Protein AF-A0A2E3JE08-F1 (afdb_monomer_lite)

Sequence (215 aa):
GRQERWRWIDFVVGQISLLGLKQSHEQLRATHMKHHAHTNDPDLDVDYQSRADHWWEPALAVHRRDTHTLQNHMERDPKFAEAIVRGTPIAKLLSLTQLVMVILFPLETLLVWWLPSKIGLSYIYVYFAWEPHRPGTQTGRYADTRFWTIPAPRFLCHSMQTHVIHHMYPSIPHWDEPKAMEALRPFMVERGVPGATEIPDRVRFNPLISRTKSV

Secondary structure (DSSP, 8-state):
---GGGHHHHHHHHHHHTGGGT--HHHHHHHHHHHHHHTT-TTT-TTGGG--SSTHHHHHHTTS---HHHHHHHHH-HHHHHHHHHHHHHHHHHHHHHHHHHHH-HHHIIIIIIHHHHHHHHHHIIIIIIGGGTT----STTTS------SS-GGGGTTGGGHHHHHH-TTS-TTTHHHHHHHHHHHHHHTT-TTGGG--SS--SS-SS-S----

Structure (mmCIF, N/CA/C/O backbone):
data_AF-A0A2E3JE08-F1
#
_entry.id   AF-A0A2E3JE08-F1
#
loop_
_atom_site.group_PDB
_atom_site.id
_atom_site.type_symbol
_atom_site.label_atom_id
_atom_site.label_alt_id
_atom_site.label_comp_id
_atom_site.label_asym_id
_atom_site.label_entity_id
_atom_site.label_seq_id
_atom_site.pdbx_PDB_ins_code
_atom_site.Cartn_x
_atom_site.Cartn_y
_atom_site.Cartn_z
_atom_site.occupancy
_atom_site.B_iso_or_equiv
_atom_site.auth_seq_id
_atom_site.auth_comp_id
_atom_site.auth_asym_id
_atom_site.auth_atom_id
_atom_site.pdbx_PDB_model_num
ATOM 1 N N . GLY A 1 1 ? 13.757 -3.005 11.746 1.00 60.09 1 GLY A N 1
ATOM 2 C CA . GLY A 1 1 ? 13.791 -3.282 13.220 1.00 60.09 1 GLY A CA 1
ATOM 3 C C . GLY A 1 1 ? 14.293 -2.071 14.015 1.00 60.09 1 GLY A C 1
ATOM 4 O O . GLY A 1 1 ? 14.718 -1.114 13.392 1.00 60.09 1 GLY A O 1
ATOM 5 N N . ARG A 1 2 ? 14.280 -2.054 15.366 1.00 73.62 2 ARG A N 1
ATOM 6 C CA . ARG A 1 2 ? 14.723 -0.864 16.158 1.00 73.62 2 ARG A CA 1
ATOM 7 C C . ARG A 1 2 ? 16.246 -0.623 16.180 1.00 73.62 2 ARG A C 1
ATOM 9 O O . ARG A 1 2 ? 16.696 0.365 16.743 1.00 73.62 2 ARG A O 1
ATOM 16 N N . GLN A 1 3 ? 17.045 -1.528 15.612 1.00 86.94 3 GLN A N 1
ATOM 17 C CA . GLN A 1 3 ? 18.505 -1.410 15.589 1.00 86.94 3 GLN A CA 1
ATOM 18 C C . GLN A 1 3 ? 18.963 -0.561 14.398 1.00 86.94 3 GLN A C 1
ATOM 20 O O . GLN A 1 3 ? 18.863 -1.004 13.254 1.00 86.94 3 GLN A O 1
ATOM 25 N N . GLU A 1 4 ? 19.515 0.624 14.667 1.00 84.94 4 GLU A N 1
ATOM 26 C CA . GLU A 1 4 ? 19.893 1.578 13.615 1.00 84.94 4 GLU A CA 1
ATOM 27 C C . GLU A 1 4 ? 20.924 1.030 12.625 1.00 84.94 4 GLU A C 1
ATOM 29 O O . GLU A 1 4 ? 20.764 1.201 11.418 1.00 84.94 4 GLU A O 1
ATOM 34 N N . ARG A 1 5 ? 21.909 0.268 13.119 1.00 92.44 5 ARG A N 1
ATOM 35 C CA . ARG A 1 5 ? 22.958 -0.362 12.296 1.00 92.44 5 ARG A CA 1
ATOM 36 C C . ARG A 1 5 ? 22.429 -1.276 11.183 1.00 92.44 5 ARG A C 1
ATOM 38 O O . ARG A 1 5 ? 23.129 -1.508 10.205 1.00 92.44 5 ARG A O 1
ATOM 45 N N . TRP A 1 6 ? 21.210 -1.799 11.327 1.00 91.12 6 TRP A N 1
ATOM 46 C CA . TRP A 1 6 ? 20.595 -2.733 10.379 1.00 91.12 6 TRP A CA 1
ATOM 47 C C . TRP A 1 6 ? 19.477 -2.097 9.544 1.00 91.12 6 TRP A C 1
ATOM 49 O O . TRP A 1 6 ? 18.818 -2.804 8.789 1.00 91.12 6 TRP A O 1
ATOM 59 N N . ARG A 1 7 ? 19.248 -0.777 9.635 1.00 86.25 7 ARG A N 1
ATOM 60 C CA . ARG A 1 7 ? 18.164 -0.104 8.885 1.00 86.25 7 ARG A CA 1
ATOM 61 C C . ARG A 1 7 ? 18.301 -0.236 7.369 1.00 86.25 7 ARG A C 1
ATOM 63 O O . ARG A 1 7 ? 17.294 -0.217 6.672 1.00 86.25 7 ARG A O 1
ATOM 70 N N . TRP A 1 8 ? 19.519 -0.412 6.859 1.00 90.38 8 TRP A N 1
ATOM 71 C CA . TRP A 1 8 ? 19.748 -0.648 5.433 1.00 90.38 8 TRP A CA 1
ATOM 72 C C . TRP A 1 8 ? 19.106 -1.958 4.942 1.00 90.38 8 TRP A C 1
ATOM 74 O O . TRP A 1 8 ? 18.694 -2.028 3.786 1.00 90.38 8 TRP A O 1
ATOM 84 N N . ILE A 1 9 ? 18.963 -2.969 5.814 1.00 92.50 9 ILE A N 1
ATOM 85 C CA . ILE A 1 9 ? 18.302 -4.239 5.480 1.00 92.50 9 ILE A CA 1
ATOM 86 C C . ILE A 1 9 ? 16.827 -3.990 5.170 1.00 92.50 9 ILE A C 1
ATOM 88 O O . ILE A 1 9 ? 16.327 -4.524 4.185 1.00 92.50 9 ILE A O 1
ATOM 92 N N . ASP A 1 10 ? 16.153 -3.146 5.961 1.00 88.44 10 ASP A N 1
ATOM 93 C CA . ASP A 1 10 ? 14.741 -2.808 5.746 1.00 88.44 10 ASP A CA 1
ATOM 94 C C . ASP A 1 10 ? 14.545 -2.224 4.330 1.00 88.44 10 ASP A C 1
ATOM 96 O O . ASP A 1 10 ? 13.633 -2.630 3.611 1.00 88.44 10 ASP A O 1
ATOM 100 N N . PHE A 1 11 ? 15.449 -1.340 3.887 1.00 89.31 11 PHE A N 1
ATOM 101 C CA . PHE A 1 11 ? 15.422 -0.784 2.531 1.00 89.31 11 PHE A CA 1
ATOM 102 C C . PHE A 1 11 ? 15.691 -1.841 1.449 1.00 89.31 11 PHE A C 1
ATOM 104 O O . PHE A 1 11 ? 14.934 -1.926 0.484 1.00 89.31 11 PHE A O 1
ATOM 111 N N . VAL A 1 12 ? 16.740 -2.660 1.592 1.00 94.06 12 VAL A N 1
ATOM 112 C CA . VAL A 1 12 ? 17.106 -3.669 0.579 1.00 94.06 12 VAL A CA 1
ATOM 113 C C . VAL A 1 12 ? 16.009 -4.722 0.429 1.00 94.06 12 VAL A C 1
ATOM 115 O O . VAL A 1 12 ? 15.562 -4.992 -0.686 1.00 94.06 12 VAL A O 1
ATOM 118 N N . VAL A 1 13 ? 15.536 -5.282 1.543 1.00 94.81 13 VAL A N 1
ATOM 119 C CA . VAL A 1 13 ? 14.455 -6.277 1.547 1.00 94.81 13 VAL A CA 1
ATOM 120 C C . VAL A 1 13 ? 13.170 -5.659 1.002 1.00 94.81 13 VAL A C 1
ATOM 122 O O . VAL A 1 13 ? 12.511 -6.268 0.157 1.00 94.81 13 VAL A O 1
ATOM 125 N N . GLY A 1 14 ? 12.839 -4.436 1.422 1.00 93.25 14 GLY A N 1
ATOM 126 C CA . GLY A 1 14 ? 11.676 -3.708 0.925 1.00 93.25 14 GLY A CA 1
ATOM 127 C C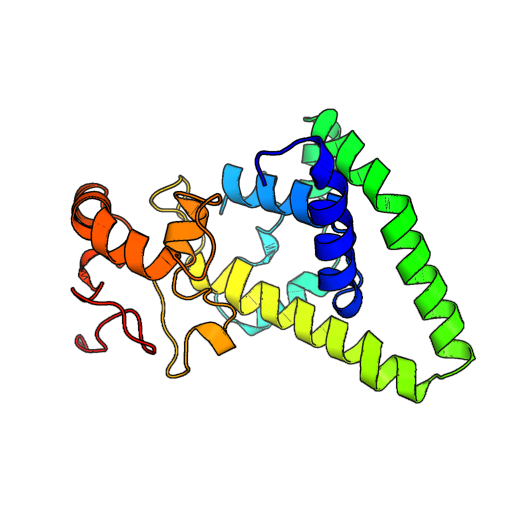 . GLY A 1 14 ? 11.726 -3.481 -0.586 1.00 93.25 14 GLY A C 1
ATOM 128 O O . GLY A 1 14 ? 10.751 -3.750 -1.286 1.00 93.25 14 GLY A O 1
ATOM 129 N N . GLN A 1 15 ? 12.873 -3.058 -1.122 1.00 95.25 15 GLN A N 1
ATOM 130 C CA . GLN A 1 15 ? 13.012 -2.787 -2.552 1.00 95.25 15 GLN A CA 1
ATOM 131 C C . GLN A 1 15 ? 12.996 -4.060 -3.405 1.00 95.25 15 GLN A C 1
ATOM 133 O O . GLN A 1 15 ? 12.371 -4.063 -4.468 1.00 95.25 15 GLN A O 1
ATOM 138 N N . ILE A 1 16 ? 13.629 -5.145 -2.947 1.00 95.75 16 ILE A N 1
ATOM 139 C CA . ILE A 1 16 ? 13.570 -6.450 -3.628 1.00 95.75 16 ILE A CA 1
ATOM 140 C C . ILE A 1 16 ? 12.124 -6.955 -3.668 1.00 95.75 16 ILE A C 1
ATOM 142 O O . ILE A 1 16 ? 11.655 -7.386 -4.721 1.00 95.75 16 ILE A O 1
ATOM 146 N N . SER A 1 17 ? 11.390 -6.822 -2.559 1.00 93.62 17 SER A N 1
ATOM 147 C CA . SER A 1 17 ? 9.990 -7.259 -2.458 1.00 93.62 17 SER A CA 1
ATOM 148 C C . SER A 1 17 ? 9.059 -6.530 -3.436 1.00 93.62 17 SER A C 1
ATOM 150 O O . SER A 1 17 ? 8.026 -7.068 -3.826 1.00 93.62 17 SER A O 1
ATOM 152 N N . LEU A 1 18 ? 9.429 -5.322 -3.875 1.00 95.12 18 LEU A N 1
ATOM 153 C CA . LEU A 1 18 ? 8.634 -4.493 -4.786 1.00 95.12 18 LEU A CA 1
ATOM 154 C C . LEU A 1 18 ? 9.097 -4.533 -6.245 1.00 95.12 18 LEU A C 1
ATOM 156 O O . LEU A 1 18 ? 8.457 -3.921 -7.106 1.00 95.12 18 LEU A O 1
ATOM 160 N N . LEU A 1 19 ? 10.158 -5.283 -6.554 1.00 94.44 19 LEU A N 1
ATOM 161 C CA . LEU A 1 19 ? 10.687 -5.411 -7.913 1.00 94.44 19 LEU A CA 1
ATOM 162 C C . LEU A 1 19 ? 9.628 -5.945 -8.892 1.00 94.44 19 LEU A C 1
ATOM 164 O O . LEU A 1 19 ? 9.477 -5.421 -9.998 1.00 94.44 19 LEU A O 1
ATOM 168 N N . GLY A 1 20 ? 8.844 -6.938 -8.457 1.00 93.06 20 GLY A N 1
ATOM 169 C CA . GLY A 1 20 ? 7.756 -7.518 -9.251 1.00 93.06 20 GLY A CA 1
ATOM 170 C C . GLY A 1 20 ? 6.618 -6.535 -9.544 1.00 93.06 20 GLY A C 1
ATOM 171 O O . GLY A 1 20 ? 5.999 -6.613 -10.599 1.00 93.06 20 GLY A O 1
ATOM 172 N N . LEU A 1 21 ? 6.380 -5.562 -8.660 1.00 93.88 21 LEU A N 1
ATOM 173 C CA . LEU A 1 21 ? 5.368 -4.509 -8.840 1.00 93.88 21 LEU A CA 1
ATOM 174 C C . LEU A 1 21 ? 5.923 -3.259 -9.533 1.00 93.88 21 LEU A C 1
ATOM 176 O O . LEU A 1 21 ? 5.164 -2.347 -9.876 1.00 93.88 21 LEU A O 1
ATOM 180 N N . LYS A 1 22 ? 7.242 -3.217 -9.755 1.00 93.00 22 LYS A N 1
ATOM 181 C CA . LYS A 1 22 ? 7.971 -2.083 -10.337 1.00 93.00 22 LYS A CA 1
ATOM 182 C C . LYS A 1 22 ? 7.776 -0.796 -9.531 1.00 93.00 22 LYS A C 1
ATOM 184 O O . LYS A 1 22 ? 7.665 0.286 -10.103 1.00 93.00 22 LYS A O 1
ATOM 189 N N . GLN A 1 23 ? 7.701 -0.930 -8.209 1.00 94.69 23 GLN A N 1
ATOM 190 C CA . GLN A 1 23 ? 7.510 0.189 -7.292 1.00 94.69 23 GLN A CA 1
ATOM 191 C C . GLN A 1 23 ? 8.804 0.505 -6.543 1.00 94.69 23 GLN A C 1
ATOM 193 O O . GLN A 1 23 ? 9.629 -0.371 -6.270 1.00 94.69 23 GLN A O 1
ATOM 198 N N . SER A 1 24 ? 8.972 1.778 -6.197 1.00 96.19 24 SER A N 1
ATOM 199 C CA . SER A 1 24 ? 10.024 2.221 -5.286 1.00 96.19 24 SER A CA 1
ATOM 200 C C . SER A 1 24 ? 9.561 2.021 -3.844 1.00 96.19 24 SER A C 1
ATOM 202 O O . SER A 1 24 ? 8.486 2.491 -3.473 1.00 96.19 24 SER A O 1
ATOM 204 N N . HIS A 1 25 ? 10.370 1.348 -3.025 1.00 95.38 25 HIS A N 1
ATOM 205 C CA . HIS A 1 25 ? 10.061 1.108 -1.613 1.00 95.38 25 HIS A CA 1
ATOM 206 C C . HIS A 1 25 ? 9.860 2.400 -0.832 1.00 95.38 25 HIS A C 1
ATOM 208 O O . HIS A 1 25 ? 8.923 2.504 -0.048 1.00 95.38 25 HIS A O 1
ATOM 214 N N . GLU A 1 26 ? 10.690 3.407 -1.087 1.00 94.44 26 GLU A N 1
ATOM 215 C CA . GLU A 1 26 ? 10.578 4.700 -0.414 1.00 94.44 26 GLU A CA 1
ATOM 216 C C . GLU A 1 26 ? 9.262 5.408 -0.749 1.00 94.44 26 GLU A C 1
ATOM 218 O O . GLU A 1 26 ? 8.577 5.892 0.153 1.00 94.44 26 GLU A O 1
ATOM 223 N N . GLN A 1 27 ? 8.873 5.411 -2.029 1.00 95.75 27 GLN A N 1
ATOM 224 C CA . GLN A 1 27 ? 7.610 6.011 -2.467 1.00 95.75 27 GLN A CA 1
ATOM 225 C C . GLN A 1 27 ? 6.411 5.255 -1.910 1.00 95.75 27 GLN A C 1
ATOM 227 O O . GLN A 1 27 ? 5.501 5.879 -1.364 1.00 95.75 27 GLN A O 1
ATOM 232 N N . LEU A 1 28 ? 6.419 3.923 -2.012 1.00 94.81 28 LEU A N 1
ATOM 233 C CA . LEU A 1 28 ? 5.310 3.108 -1.534 1.00 94.81 28 LEU A CA 1
ATOM 234 C C . LEU A 1 28 ? 5.168 3.215 -0.016 1.00 94.81 28 LEU A C 1
ATOM 236 O O . LEU A 1 28 ? 4.068 3.381 0.484 1.00 94.81 28 LEU A O 1
ATOM 240 N N . ARG A 1 29 ? 6.276 3.222 0.731 1.00 94.75 29 ARG A N 1
ATOM 241 C CA . ARG A 1 29 ? 6.249 3.453 2.179 1.00 94.75 29 ARG A CA 1
ATOM 242 C C . ARG A 1 29 ? 5.672 4.827 2.515 1.00 94.75 29 ARG A C 1
ATOM 244 O O . ARG A 1 29 ? 4.857 4.927 3.425 1.00 94.75 29 ARG A O 1
ATOM 251 N N . ALA A 1 30 ? 6.104 5.885 1.830 1.00 96.25 30 ALA A N 1
ATOM 252 C CA . ALA A 1 30 ? 5.631 7.240 2.104 1.00 96.25 30 ALA A CA 1
ATOM 253 C C . ALA A 1 30 ? 4.131 7.395 1.813 1.00 96.25 30 ALA A C 1
ATOM 255 O O . ALA A 1 30 ? 3.397 7.904 2.657 1.00 96.25 30 ALA A O 1
ATOM 256 N N . THR A 1 31 ? 3.680 6.929 0.647 1.00 96.19 31 THR A N 1
ATOM 257 C CA . THR A 1 31 ? 2.263 6.947 0.239 1.00 96.19 31 THR A CA 1
ATOM 258 C C . THR A 1 31 ? 1.410 6.081 1.160 1.00 96.19 31 THR A C 1
ATOM 260 O O . THR A 1 31 ? 0.435 6.573 1.714 1.00 96.19 31 THR A O 1
ATOM 263 N N . HIS A 1 32 ? 1.846 4.860 1.466 1.00 95.75 32 HIS A N 1
ATOM 264 C CA . HIS A 1 32 ? 1.163 3.972 2.409 1.00 95.75 32 HIS A CA 1
ATOM 265 C C . HIS A 1 32 ? 0.982 4.601 3.801 1.00 95.75 32 HIS A C 1
ATOM 267 O O . HIS A 1 32 ? -0.067 4.465 4.425 1.00 95.75 32 HIS A O 1
ATOM 273 N N . MET A 1 33 ? 1.969 5.363 4.290 1.00 96.06 33 MET A N 1
ATOM 274 C CA . MET A 1 33 ? 1.818 6.108 5.547 1.00 96.06 33 MET A CA 1
ATOM 275 C C . MET A 1 33 ? 0.792 7.247 5.456 1.00 96.06 33 MET A C 1
ATOM 277 O O . MET A 1 33 ? 0.158 7.556 6.464 1.00 96.06 33 MET A O 1
ATOM 281 N N . LYS A 1 34 ? 0.627 7.881 4.286 1.00 96.69 34 LYS A N 1
ATOM 282 C CA . LYS A 1 34 ? -0.433 8.878 4.064 1.00 96.69 34 LYS A CA 1
ATOM 283 C C . LYS A 1 34 ? -1.806 8.227 4.018 1.00 96.69 34 LYS A C 1
ATOM 285 O O . LYS A 1 34 ? -2.708 8.760 4.652 1.00 96.69 34 LYS A O 1
ATOM 290 N N . HIS A 1 35 ? -1.926 7.070 3.371 1.00 96.56 35 HIS A N 1
ATOM 291 C CA . HIS A 1 35 ? -3.142 6.264 3.401 1.00 96.56 35 HIS A CA 1
ATOM 292 C C . HIS A 1 35 ? -3.545 5.947 4.849 1.00 96.56 35 HIS A C 1
ATOM 294 O O . HIS A 1 35 ? -4.601 6.373 5.281 1.00 96.56 35 HIS A O 1
ATOM 300 N N . HIS A 1 36 ? -2.651 5.383 5.672 1.00 96.50 36 HIS A N 1
ATOM 301 C CA . HIS A 1 36 ? -2.926 5.113 7.101 1.00 96.50 36 HIS A CA 1
ATOM 302 C C . HIS A 1 36 ? -3.369 6.341 7.910 1.00 96.50 36 HIS A C 1
ATOM 304 O O . HIS A 1 36 ? -4.103 6.215 8.889 1.00 96.50 36 HIS A O 1
ATOM 310 N N . ALA A 1 37 ? -2.878 7.530 7.556 1.00 95.75 37 ALA A N 1
ATOM 311 C CA . ALA A 1 37 ? -3.218 8.767 8.251 1.00 95.75 37 ALA A CA 1
ATOM 312 C C . ALA A 1 37 ? -4.561 9.366 7.803 1.00 95.75 37 ALA A C 1
ATOM 314 O O . ALA A 1 37 ? -5.175 10.107 8.573 1.00 95.75 37 ALA A O 1
ATOM 315 N N . HIS A 1 38 ? -4.990 9.072 6.575 1.00 96.31 38 HIS A N 1
ATOM 316 C CA . HIS A 1 38 ? -6.085 9.760 5.892 1.00 96.31 38 HIS A CA 1
ATOM 317 C C . HIS A 1 38 ? -7.048 8.807 5.181 1.00 96.31 38 HIS A C 1
ATOM 319 O O . HIS A 1 38 ? -7.752 9.239 4.280 1.00 96.31 38 HIS A O 1
ATOM 325 N N . THR A 1 39 ? -7.085 7.532 5.566 1.00 96.62 39 THR A N 1
ATOM 326 C CA . THR A 1 39 ? -7.915 6.493 4.951 1.00 96.62 39 THR A CA 1
ATOM 327 C C . THR A 1 39 ? -9.341 6.994 4.700 1.00 96.62 39 THR A C 1
ATOM 329 O O . THR A 1 39 ? -9.984 7.512 5.620 1.00 96.62 39 THR A O 1
ATOM 332 N N . AS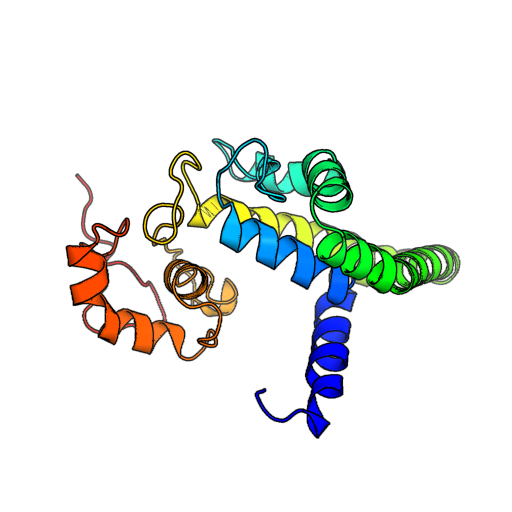N A 1 40 ? -9.845 6.800 3.479 1.00 96.12 40 ASN A N 1
ATOM 333 C CA . ASN A 1 40 ? -11.180 7.204 3.013 1.00 96.12 40 ASN A CA 1
ATOM 334 C C . ASN A 1 40 ? -11.449 8.722 2.955 1.00 96.12 40 ASN A C 1
ATOM 336 O O . ASN A 1 40 ? -12.592 9.124 2.723 1.00 96.12 40 ASN A O 1
ATOM 340 N N . ASP A 1 41 ? -10.441 9.575 3.140 1.00 96.00 41 ASP A N 1
ATOM 341 C CA . ASP A 1 41 ? -10.566 11.017 2.921 1.00 96.00 41 ASP A CA 1
ATOM 342 C C . ASP A 1 41 ? -10.460 11.343 1.414 1.00 96.00 41 ASP A C 1
ATOM 344 O O . ASP A 1 41 ? -9.455 10.989 0.793 1.00 96.00 41 ASP A O 1
ATOM 348 N N . PRO A 1 42 ? -11.458 12.015 0.806 1.00 93.31 42 PRO A N 1
ATOM 349 C CA . PRO A 1 42 ? -11.471 12.294 -0.633 1.00 93.31 42 PRO A CA 1
ATOM 350 C C . PRO A 1 42 ? -10.317 13.174 -1.118 1.00 93.31 42 PRO A C 1
ATOM 352 O O . PRO A 1 42 ? -9.907 13.057 -2.274 1.00 93.31 42 PRO A O 1
ATOM 355 N N . ASP A 1 43 ? -9.786 14.038 -0.254 1.00 93.25 43 ASP A N 1
ATOM 356 C CA . ASP A 1 43 ? -8.777 15.032 -0.620 1.00 93.25 43 ASP A CA 1
ATOM 357 C C . ASP A 1 43 ? -7.366 14.622 -0.174 1.00 93.25 43 ASP A C 1
ATOM 359 O O . ASP A 1 43 ? -6.366 15.158 -0.674 1.00 93.25 43 ASP A O 1
ATOM 363 N N . LEU A 1 44 ? -7.272 13.703 0.793 1.00 95.25 44 LEU A N 1
ATOM 364 C CA . LEU A 1 44 ? -6.024 13.346 1.466 1.00 95.25 44 LEU A CA 1
ATOM 365 C C . LEU A 1 44 ? -5.650 11.863 1.365 1.00 95.25 44 LEU A C 1
ATOM 367 O O . LEU A 1 44 ? -4.467 11.556 1.539 1.00 95.25 44 LEU A O 1
ATOM 371 N N . ASP A 1 45 ? -6.571 10.943 1.082 1.00 95.81 45 ASP A N 1
ATOM 372 C CA . ASP A 1 45 ? -6.202 9.542 0.869 1.00 95.81 45 ASP A CA 1
ATOM 373 C C . ASP A 1 45 ? -5.536 9.373 -0.503 1.00 95.81 45 ASP A C 1
ATOM 375 O O . ASP A 1 45 ? -6.128 9.609 -1.559 1.00 95.81 45 ASP A O 1
ATOM 379 N N . VAL A 1 46 ? -4.280 8.932 -0.503 1.00 94.88 46 VAL A N 1
ATOM 380 C CA . VAL A 1 46 ? -3.535 8.669 -1.743 1.00 94.88 46 VAL A CA 1
ATOM 381 C C . VAL A 1 46 ? -4.099 7.485 -2.531 1.00 94.88 46 VAL A C 1
ATOM 383 O O . VAL A 1 46 ? -3.838 7.380 -3.727 1.00 94.88 46 VAL A O 1
ATOM 386 N N . ASP A 1 47 ? -4.910 6.644 -1.887 1.00 94.69 47 ASP A N 1
ATOM 387 C CA . ASP A 1 47 ? -5.590 5.504 -2.491 1.00 94.69 47 ASP A CA 1
ATOM 388 C C . ASP A 1 47 ? -7.113 5.717 -2.615 1.00 94.69 47 ASP A C 1
ATOM 390 O O . ASP A 1 47 ? -7.837 4.762 -2.905 1.00 94.69 47 ASP A O 1
ATOM 394 N N . TYR A 1 48 ? -7.622 6.956 -2.488 1.00 94.31 48 TYR A N 1
ATOM 395 C CA . TYR A 1 48 ? -9.069 7.242 -2.539 1.00 94.31 48 TYR A CA 1
ATOM 396 C C . TYR A 1 48 ? -9.759 6.716 -3.807 1.00 94.31 48 TYR A C 1
ATOM 398 O O . TYR A 1 48 ? -10.897 6.255 -3.768 1.00 94.31 48 TYR A O 1
ATOM 406 N N . GLN A 1 49 ? -9.049 6.716 -4.939 1.00 92.94 49 GLN A N 1
ATOM 407 C CA . GLN A 1 49 ? -9.520 6.176 -6.223 1.00 92.94 49 GLN A CA 1
ATOM 408 C C . GLN A 1 49 ? -9.864 4.673 -6.188 1.00 92.94 49 GLN A C 1
ATOM 410 O O . GLN A 1 49 ? -10.423 4.146 -7.151 1.00 92.94 49 GLN A O 1
ATOM 415 N N . SER A 1 50 ? -9.498 3.966 -5.117 1.00 94.25 50 SER A N 1
ATOM 416 C CA . SER A 1 50 ? -9.908 2.584 -4.888 1.00 94.25 50 SER A CA 1
ATOM 417 C C . SER A 1 50 ? -11.360 2.468 -4.406 1.00 94.25 50 SER A C 1
ATOM 419 O O . SER A 1 50 ? -11.958 1.405 -4.559 1.00 94.25 50 SER A O 1
ATOM 421 N N . ARG A 1 51 ? -11.962 3.542 -3.872 1.00 95.12 51 ARG A N 1
ATOM 422 C CA . ARG A 1 51 ? -13.372 3.582 -3.467 1.00 95.12 51 ARG A CA 1
ATOM 423 C C . ARG A 1 51 ? -14.267 3.305 -4.674 1.00 95.12 51 ARG A C 1
ATOM 425 O O . ARG A 1 51 ? -14.284 4.072 -5.633 1.00 95.12 51 ARG A O 1
ATOM 432 N N . ALA A 1 52 ? -15.047 2.232 -4.596 1.00 95.31 52 ALA A N 1
ATOM 433 C CA . ALA A 1 52 ? -15.934 1.821 -5.675 1.00 95.31 52 ALA A CA 1
ATOM 434 C C . ALA A 1 52 ? -17.035 0.869 -5.188 1.00 95.31 52 ALA A C 1
ATOM 436 O O . ALA A 1 52 ? -16.930 0.307 -4.090 1.00 95.31 52 ALA A O 1
ATOM 437 N N . ASP A 1 53 ? -18.045 0.630 -6.022 1.00 94.94 53 ASP A N 1
ATOM 438 C CA . ASP A 1 53 ? -19.118 -0.324 -5.720 1.00 94.94 53 ASP A CA 1
ATOM 439 C C . ASP A 1 53 ? -18.730 -1.753 -6.122 1.00 94.94 53 ASP A C 1
ATOM 441 O O . ASP A 1 53 ? -19.158 -2.732 -5.495 1.00 94.94 53 ASP A O 1
ATOM 445 N N . HIS A 1 54 ? -17.861 -1.888 -7.126 1.00 96.25 54 HIS A N 1
ATOM 446 C CA . HIS A 1 54 ? -17.458 -3.174 -7.676 1.00 96.25 54 HIS A CA 1
ATOM 447 C C . HIS A 1 54 ? -15.943 -3.355 -7.727 1.00 96.25 54 HIS A C 1
ATOM 449 O O . HIS A 1 54 ? -15.201 -2.427 -8.017 1.00 96.25 54 HIS A O 1
ATOM 455 N N . TRP A 1 55 ? -15.473 -4.591 -7.531 1.00 95.75 55 TRP A N 1
ATOM 456 C CA . TRP A 1 55 ? -14.042 -4.907 -7.415 1.00 95.75 55 TRP A CA 1
ATOM 457 C C . TRP A 1 55 ? -13.226 -4.624 -8.687 1.00 95.75 55 TRP A C 1
ATOM 459 O O . TRP A 1 55 ? -12.020 -4.399 -8.614 1.00 95.75 55 TRP A O 1
ATOM 469 N N . TRP A 1 56 ? -13.840 -4.637 -9.871 1.00 97.06 56 TRP A N 1
ATOM 470 C CA . TRP A 1 56 ? -13.113 -4.378 -11.120 1.00 97.06 56 TRP A CA 1
ATOM 471 C C . TRP A 1 56 ? -12.768 -2.897 -11.301 1.00 97.06 56 TRP A C 1
ATOM 473 O O . TRP A 1 56 ? -11.820 -2.568 -12.010 1.00 97.06 56 TRP A O 1
ATOM 483 N N . GLU A 1 57 ? -13.502 -1.996 -10.654 1.00 97.25 57 GLU A N 1
ATOM 484 C CA . GLU A 1 57 ? -13.252 -0.559 -10.713 1.00 97.25 57 GLU A CA 1
ATOM 485 C C . GLU A 1 57 ? -11.899 -0.181 -10.081 1.00 97.25 57 GL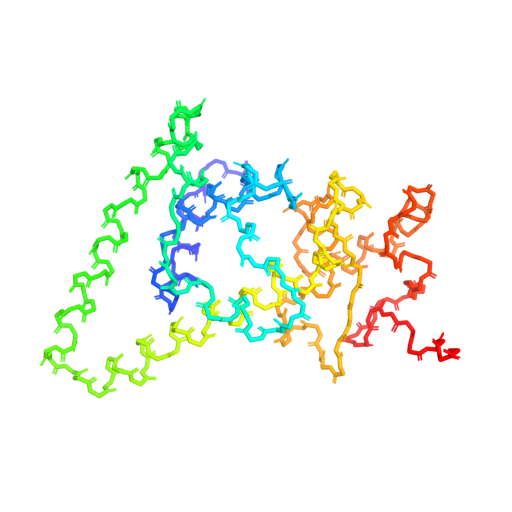U A C 1
ATOM 487 O O . GLU A 1 57 ? -11.077 0.382 -10.810 1.00 97.25 57 GLU A O 1
ATOM 492 N N . PRO A 1 58 ? -11.571 -0.554 -8.822 1.00 96.69 58 PRO A N 1
ATOM 493 C CA . PRO A 1 58 ? -10.248 -0.319 -8.247 1.00 96.69 58 PRO A CA 1
ATOM 494 C C . PRO A 1 58 ? -9.160 -1.108 -8.979 1.00 96.69 58 PRO A C 1
ATOM 496 O O . PRO A 1 58 ? -8.055 -0.598 -9.174 1.00 96.69 58 PRO A O 1
ATOM 499 N N . ALA A 1 59 ? -9.474 -2.319 -9.463 1.00 97.62 59 ALA A N 1
ATOM 500 C CA . ALA A 1 59 ? -8.542 -3.120 -10.255 1.00 97.62 59 ALA A CA 1
ATOM 501 C C . ALA A 1 59 ? -8.073 -2.391 -11.528 1.00 97.62 59 ALA A C 1
ATOM 503 O O . ALA A 1 59 ? -6.932 -2.581 -11.958 1.00 97.62 59 ALA A O 1
ATOM 504 N N . LEU A 1 60 ? -8.930 -1.561 -12.129 1.00 96.62 60 LEU A N 1
ATOM 505 C CA . LEU A 1 60 ? -8.603 -0.730 -13.290 1.00 96.62 60 LEU A CA 1
ATOM 506 C C . LEU A 1 60 ? -8.063 0.650 -12.888 1.00 96.62 60 LEU A C 1
ATOM 508 O O . LEU A 1 60 ? -7.173 1.170 -13.567 1.00 96.62 60 LEU A O 1
ATOM 512 N N . ALA A 1 61 ? -8.568 1.235 -11.798 1.00 94.94 61 ALA A N 1
ATOM 513 C CA . ALA A 1 61 ? -8.211 2.577 -11.339 1.00 94.94 61 ALA A CA 1
ATOM 514 C C . ALA A 1 61 ? -6.711 2.725 -11.058 1.00 94.94 61 ALA A C 1
ATOM 516 O O . ALA A 1 61 ? -6.113 3.704 -11.500 1.00 94.94 61 ALA A O 1
ATOM 517 N N . VAL A 1 62 ? -6.072 1.706 -10.466 1.00 94.75 62 VAL A N 1
ATOM 518 C CA . VAL A 1 62 ? -4.621 1.700 -10.178 1.00 94.75 62 VAL A CA 1
ATOM 519 C C . VAL A 1 62 ? -3.743 2.007 -11.398 1.00 94.75 62 VAL A C 1
ATOM 521 O O . VAL A 1 62 ? -2.615 2.485 -11.273 1.00 94.75 62 VAL A O 1
ATOM 524 N N . HIS A 1 63 ? -4.242 1.752 -12.612 1.00 94.81 63 HIS A N 1
ATOM 525 C CA . HIS A 1 63 ? -3.495 1.971 -13.851 1.00 94.81 63 HIS A CA 1
ATOM 526 C C . HIS A 1 63 ? -3.689 3.364 -14.457 1.00 94.81 63 HIS A C 1
ATOM 528 O O . HIS A 1 63 ? -2.959 3.699 -15.391 1.00 94.81 63 HIS A O 1
ATOM 534 N N . ARG A 1 64 ? -4.622 4.177 -13.941 1.00 89.38 64 ARG A N 1
ATOM 535 C CA . ARG A 1 64 ? -4.968 5.508 -14.478 1.00 89.38 64 ARG A CA 1
ATOM 536 C C . ARG A 1 64 ? -3.947 6.596 -14.131 1.00 89.38 64 ARG A C 1
ATOM 538 O O . ARG A 1 64 ? -3.930 7.620 -14.804 1.00 89.38 64 ARG A O 1
ATOM 545 N N . ARG A 1 65 ? -3.054 6.340 -13.162 1.00 78.06 65 ARG A N 1
ATOM 546 C CA . ARG A 1 65 ? -2.028 7.285 -12.675 1.00 78.06 65 ARG A CA 1
ATOM 547 C C . ARG A 1 65 ? -2.621 8.632 -12.244 1.00 78.06 65 ARG A C 1
ATOM 549 O O . ARG A 1 65 ? -2.122 9.676 -12.655 1.00 78.06 65 ARG A O 1
ATOM 556 N N . ASP A 1 66 ? -3.662 8.606 -11.418 1.00 84.44 66 ASP A N 1
ATOM 557 C CA . ASP A 1 66 ? -4.077 9.820 -10.720 1.00 84.44 66 ASP A CA 1
ATOM 558 C C . ASP A 1 66 ? -2.963 10.261 -9.756 1.00 84.44 66 ASP A C 1
ATOM 560 O O . ASP A 1 66 ? -2.429 9.458 -8.989 1.00 84.44 66 ASP A O 1
ATOM 564 N N . THR A 1 67 ? -2.562 11.527 -9.851 1.00 87.06 67 THR A N 1
ATOM 565 C CA . THR A 1 67 ? -1.504 12.121 -9.028 1.00 87.06 67 THR A CA 1
ATOM 566 C C . THR A 1 67 ? -1.987 13.321 -8.226 1.00 87.06 67 THR A C 1
ATOM 568 O O . THR A 1 67 ? -1.149 14.001 -7.638 1.00 87.06 67 THR A O 1
ATOM 571 N N . HIS A 1 68 ? -3.289 13.620 -8.204 1.00 89.75 68 HIS A N 1
ATOM 572 C CA . HIS A 1 68 ? -3.802 14.827 -7.555 1.00 89.75 68 HIS A CA 1
ATOM 573 C C . HIS A 1 68 ? -3.478 14.855 -6.054 1.00 89.75 68 HIS A C 1
ATOM 575 O O . HIS A 1 68 ? -2.784 15.751 -5.577 1.00 89.75 68 HIS A O 1
ATOM 581 N N . THR A 1 69 ? -3.885 13.820 -5.317 1.00 92.81 69 THR A N 1
ATOM 582 C CA . THR A 1 69 ? -3.622 13.700 -3.872 1.00 92.81 69 THR A CA 1
ATOM 583 C C . THR A 1 69 ? -2.127 13.582 -3.569 1.00 92.81 69 THR A C 1
ATOM 585 O O . THR A 1 69 ? -1.639 14.152 -2.591 1.00 92.81 69 THR A O 1
ATOM 588 N N . LEU A 1 70 ? -1.364 12.917 -4.445 1.00 93.56 70 LEU A N 1
ATOM 589 C CA . LEU A 1 70 ? 0.095 12.845 -4.355 1.00 93.56 70 LEU A CA 1
ATOM 590 C C . LEU A 1 70 ? 0.733 14.244 -4.421 1.00 93.56 70 LEU A C 1
ATOM 592 O O . LEU A 1 70 ? 1.549 14.576 -3.562 1.00 93.56 70 LEU A O 1
ATOM 596 N N . GLN A 1 71 ? 0.360 15.059 -5.413 1.00 93.88 71 GLN A N 1
ATOM 597 C CA . GLN A 1 71 ? 0.861 16.428 -5.580 1.00 93.88 71 GLN A CA 1
ATOM 598 C C . GLN A 1 71 ? 0.467 17.308 -4.391 1.00 93.88 71 GLN A C 1
ATOM 600 O O . GLN A 1 71 ? 1.337 17.952 -3.806 1.00 93.88 71 GLN A O 1
ATOM 605 N N . ASN A 1 72 ? -0.794 17.232 -3.953 1.00 94.75 72 ASN A N 1
ATOM 606 C CA . ASN A 1 72 ? -1.278 17.955 -2.777 1.00 94.75 72 ASN A CA 1
ATOM 607 C C . ASN A 1 72 ? -0.423 17.653 -1.531 1.00 94.75 72 ASN A C 1
ATOM 609 O O . ASN A 1 72 ? -0.054 18.565 -0.790 1.00 94.75 72 ASN A O 1
ATOM 613 N N . HIS A 1 73 ? -0.068 16.384 -1.289 1.00 96.69 73 HIS A N 1
ATOM 614 C CA . HIS A 1 73 ? 0.816 16.025 -0.172 1.00 96.69 73 HIS A CA 1
ATOM 615 C C . HIS A 1 73 ? 2.252 16.503 -0.367 1.00 96.69 73 HIS A C 1
ATOM 617 O O . HIS A 1 73 ? 2.878 16.905 0.610 1.00 96.69 73 HIS A O 1
ATOM 623 N N . MET A 1 74 ? 2.785 16.478 -1.590 1.00 96.69 74 MET A N 1
ATOM 624 C CA . MET A 1 74 ? 4.134 16.989 -1.864 1.00 96.69 74 MET A CA 1
ATOM 625 C C . MET A 1 74 ? 4.243 18.500 -1.620 1.00 96.69 74 MET A C 1
ATOM 627 O O . MET A 1 74 ? 5.276 18.964 -1.148 1.00 96.69 74 MET A O 1
ATOM 631 N N . GLU A 1 75 ? 3.188 19.262 -1.895 1.00 96.00 75 GLU A N 1
ATOM 632 C CA . GLU A 1 75 ? 3.150 20.704 -1.623 1.00 96.00 75 GLU A CA 1
ATOM 633 C C . GLU A 1 75 ? 3.009 21.012 -0.125 1.00 96.00 75 GLU A C 1
ATOM 635 O O . GLU A 1 75 ? 3.625 21.949 0.384 1.00 96.00 75 GLU A O 1
ATOM 640 N N . ARG A 1 76 ? 2.210 20.215 0.596 1.00 95.25 76 ARG A N 1
ATOM 641 C CA . ARG A 1 76 ? 1.877 20.450 2.013 1.00 95.25 76 ARG A CA 1
ATOM 642 C C . ARG A 1 76 ? 2.897 19.876 2.996 1.00 95.25 76 ARG A C 1
ATOM 644 O O . ARG A 1 76 ? 2.998 20.365 4.119 1.00 95.25 76 ARG A O 1
ATOM 651 N N . ASP A 1 77 ? 3.622 18.828 2.613 1.00 97.00 77 ASP A N 1
ATOM 652 C CA . ASP A 1 77 ? 4.538 18.092 3.486 1.00 97.00 77 ASP A CA 1
ATOM 653 C C . ASP A 1 77 ? 5.920 17.926 2.824 1.00 97.00 77 ASP A C 1
ATOM 655 O O . ASP A 1 77 ? 6.143 16.986 2.052 1.00 97.00 77 ASP A O 1
ATOM 659 N N . PRO A 1 78 ? 6.893 18.796 3.166 1.00 96.94 78 PRO A N 1
ATOM 660 C CA . PRO A 1 78 ? 8.244 18.732 2.613 1.00 96.94 78 PRO A CA 1
ATOM 661 C C . PRO A 1 78 ? 8.953 17.393 2.850 1.00 96.94 78 PRO A C 1
ATOM 663 O O . PRO A 1 78 ? 9.738 16.960 2.008 1.00 96.94 78 PRO A O 1
ATOM 666 N N . LYS A 1 79 ? 8.673 16.700 3.966 1.00 96.44 79 LYS A N 1
ATOM 667 C CA . LYS A 1 79 ? 9.283 15.389 4.255 1.00 96.44 79 LYS A CA 1
ATOM 668 C C . LYS A 1 79 ? 8.703 14.305 3.358 1.00 96.44 79 LYS A C 1
ATOM 670 O O . LYS A 1 79 ? 9.426 13.410 2.921 1.00 96.44 79 LYS A O 1
ATOM 675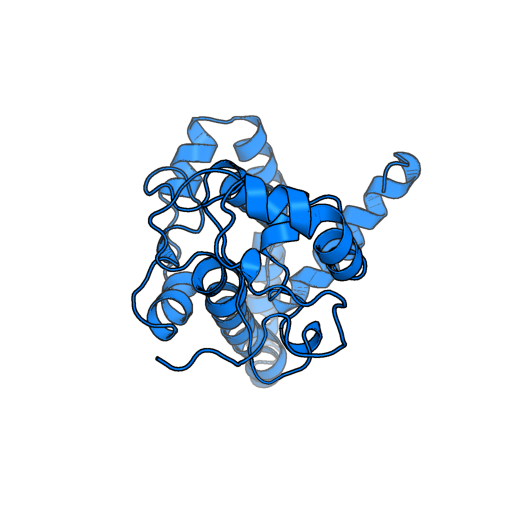 N N . PHE A 1 80 ? 7.403 14.378 3.085 1.00 97.19 80 PHE A N 1
ATOM 676 C CA . PHE A 1 80 ? 6.773 13.507 2.104 1.00 97.19 80 PHE A CA 1
ATOM 677 C C . PHE A 1 80 ? 7.353 13.758 0.708 1.00 97.19 80 PHE A C 1
ATOM 679 O O . PHE A 1 80 ? 7.776 12.807 0.053 1.00 97.19 80 PHE A O 1
ATOM 686 N N . ALA A 1 81 ? 7.468 15.022 0.289 1.00 97.75 81 ALA A N 1
ATOM 687 C CA . ALA A 1 81 ? 8.078 15.384 -0.989 1.00 97.75 81 ALA A CA 1
ATOM 688 C C . ALA A 1 81 ? 9.512 14.850 -1.124 1.00 97.75 81 ALA A C 1
ATOM 690 O O . ALA A 1 81 ? 9.841 14.227 -2.135 1.00 97.75 81 ALA A O 1
ATOM 691 N N . GLU A 1 82 ? 10.341 15.013 -0.090 1.00 97.50 82 GLU A N 1
ATOM 692 C CA . GLU A 1 82 ? 11.702 14.470 -0.049 1.00 97.50 82 GLU A CA 1
ATOM 693 C C . GLU A 1 82 ? 11.709 12.946 -0.245 1.00 97.50 82 GLU A C 1
ATOM 695 O O . GLU A 1 82 ? 12.491 12.428 -1.044 1.00 97.50 82 GLU A O 1
ATOM 700 N N . ALA A 1 83 ? 10.812 12.215 0.426 1.00 96.50 83 ALA A N 1
ATOM 701 C CA . ALA A 1 83 ? 10.708 10.765 0.279 1.00 96.50 83 ALA A CA 1
ATOM 702 C C . ALA A 1 83 ? 10.306 10.349 -1.149 1.00 96.50 83 ALA A C 1
ATOM 704 O O . ALA A 1 83 ? 10.894 9.418 -1.712 1.00 96.50 83 ALA A O 1
ATOM 705 N N . ILE A 1 84 ? 9.357 11.064 -1.768 1.00 97.19 84 ILE A N 1
ATOM 706 C CA . ILE A 1 84 ? 8.948 10.817 -3.158 1.00 97.19 84 ILE A CA 1
ATOM 707 C C . ILE A 1 84 ? 10.105 11.079 -4.130 1.00 97.19 84 ILE A C 1
ATOM 709 O O . ILE A 1 84 ? 10.386 10.246 -5.003 1.00 97.19 84 ILE A O 1
ATOM 713 N N . VAL A 1 85 ? 10.812 12.199 -3.960 1.00 97.50 85 VAL A N 1
ATOM 714 C CA . VAL A 1 85 ? 11.977 12.569 -4.779 1.00 97.50 85 VAL A CA 1
ATOM 715 C C . VAL A 1 85 ? 13.097 11.545 -4.612 1.00 97.50 85 VAL A C 1
ATOM 717 O O . VAL A 1 85 ? 13.603 11.038 -5.612 1.00 97.50 85 VAL A O 1
ATOM 720 N N . ARG A 1 86 ? 13.423 11.142 -3.379 1.00 96.25 86 ARG A N 1
ATOM 721 C CA . ARG A 1 86 ? 14.449 10.127 -3.092 1.00 96.25 86 ARG A CA 1
ATOM 722 C C . ARG A 1 86 ? 14.147 8.779 -3.744 1.00 96.25 86 ARG A C 1
ATOM 724 O O . ARG A 1 86 ? 15.062 8.105 -4.209 1.00 96.25 86 ARG A O 1
ATOM 731 N N . GLY A 1 87 ? 12.876 8.384 -3.806 1.00 95.81 87 GLY A N 1
ATOM 732 C CA . GLY A 1 87 ? 12.472 7.144 -4.466 1.00 95.81 87 GLY A CA 1
ATOM 733 C C . GLY A 1 87 ? 12.400 7.222 -5.997 1.00 95.81 87 GLY A C 1
ATOM 734 O O . GLY A 1 87 ? 12.351 6.173 -6.646 1.00 95.81 87 GLY A O 1
ATOM 735 N N . THR A 1 88 ? 12.426 8.425 -6.584 1.00 96.31 88 THR A N 1
ATOM 736 C CA . THR A 1 88 ? 12.240 8.649 -8.031 1.00 96.31 88 THR A CA 1
ATOM 737 C C . THR A 1 88 ? 13.338 8.024 -8.896 1.00 96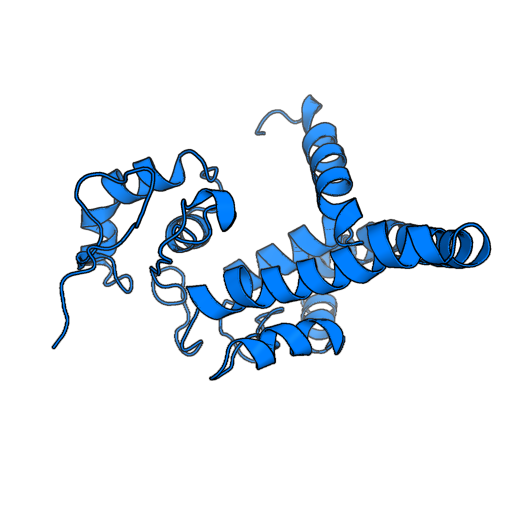.31 88 THR A C 1
ATOM 739 O O . THR A 1 88 ? 12.982 7.369 -9.880 1.00 96.31 88 THR A O 1
ATOM 742 N N . PRO A 1 89 ? 14.643 8.134 -8.566 1.00 97.44 89 PRO A N 1
ATOM 743 C CA . PRO A 1 89 ? 15.697 7.475 -9.336 1.00 97.44 89 PRO A CA 1
ATOM 744 C C . PRO A 1 89 ? 15.477 5.968 -9.490 1.00 97.44 89 PRO A C 1
ATOM 746 O O . PRO A 1 89 ? 15.644 5.441 -10.585 1.00 97.44 89 PRO A O 1
ATOM 749 N N . ILE A 1 90 ? 15.019 5.283 -8.436 1.00 96.44 90 ILE A N 1
ATOM 750 C CA . ILE A 1 90 ? 14.723 3.844 -8.488 1.00 96.44 90 ILE A CA 1
ATOM 751 C C . ILE A 1 90 ? 13.535 3.565 -9.405 1.00 96.44 90 ILE A C 1
ATOM 753 O O . ILE A 1 90 ? 13.621 2.696 -10.268 1.00 96.44 90 ILE A O 1
ATOM 757 N N . ALA A 1 91 ? 12.444 4.324 -9.280 1.00 95.00 91 ALA A N 1
ATOM 758 C CA . ALA A 1 91 ? 11.283 4.161 -10.155 1.00 95.00 91 ALA A CA 1
ATOM 759 C C . ALA A 1 91 ? 11.646 4.377 -11.641 1.00 95.00 91 ALA A C 1
ATOM 761 O O . ALA A 1 91 ? 11.193 3.635 -12.520 1.00 95.00 91 ALA A O 1
ATOM 762 N N . LYS A 1 92 ? 12.503 5.366 -11.930 1.00 96.56 92 LYS A N 1
ATOM 763 C CA . LYS A 1 92 ? 13.011 5.635 -13.284 1.00 96.56 92 LYS A CA 1
ATOM 764 C C . LYS A 1 92 ? 13.960 4.547 -13.771 1.00 96.56 92 LYS A C 1
ATOM 766 O O . LYS A 1 92 ? 13.824 4.133 -14.918 1.00 96.56 92 LYS A O 1
ATOM 771 N N . LEU A 1 93 ? 14.843 4.041 -12.911 1.00 97.31 93 LEU A N 1
ATOM 772 C CA . LEU A 1 93 ? 15.718 2.915 -13.227 1.00 97.31 93 LEU A CA 1
ATOM 773 C C . LEU A 1 93 ? 14.898 1.674 -13.590 1.00 97.31 93 LEU A C 1
ATOM 775 O O . LEU A 1 93 ? 15.103 1.124 -14.662 1.00 97.31 93 LEU A O 1
ATOM 779 N N . LEU A 1 94 ? 13.912 1.291 -12.772 1.00 95.81 94 LEU A N 1
ATOM 780 C CA . LEU A 1 94 ? 13.025 0.156 -13.057 1.00 95.81 94 LEU A CA 1
ATOM 781 C C . LEU A 1 94 ? 12.272 0.331 -14.384 1.00 95.81 94 LEU A C 1
ATOM 783 O O . LEU A 1 94 ? 12.147 -0.617 -15.159 1.00 95.81 94 LEU A O 1
ATOM 787 N N . SER A 1 95 ? 11.811 1.553 -14.670 1.00 94.62 95 SER A N 1
ATOM 788 C CA . SER A 1 95 ? 11.151 1.879 -15.941 1.00 94.62 95 SER A CA 1
ATOM 789 C C . SER A 1 95 ? 12.102 1.748 -17.136 1.00 94.62 95 SER A C 1
ATOM 791 O O . SER A 1 95 ? 11.722 1.186 -18.162 1.00 94.62 95 SER A O 1
ATOM 793 N N . LEU A 1 96 ? 13.341 2.233 -17.006 1.00 97.44 96 LEU A N 1
ATOM 794 C CA . LEU A 1 96 ? 14.368 2.127 -18.043 1.00 97.44 96 LEU A CA 1
ATOM 795 C C . LEU A 1 96 ? 14.798 0.673 -18.261 1.00 97.44 96 LEU A C 1
ATOM 797 O O . LEU A 1 96 ? 14.881 0.229 -19.402 1.00 97.44 96 LEU A O 1
ATOM 801 N N . THR A 1 97 ? 15.018 -0.087 -17.187 1.00 96.88 97 THR A N 1
ATOM 802 C CA . THR A 1 97 ? 15.337 -1.516 -17.268 1.00 96.88 97 THR A CA 1
ATOM 803 C C . THR A 1 97 ? 14.231 -2.263 -17.998 1.00 96.88 97 THR A C 1
ATOM 805 O O . THR A 1 97 ? 14.524 -3.042 -18.895 1.00 96.88 97 THR A O 1
ATOM 808 N N . GLN A 1 98 ? 12.961 -1.986 -17.695 1.00 94.50 98 GLN A N 1
ATOM 809 C CA . GLN A 1 98 ? 11.848 -2.574 -18.434 1.00 94.50 98 GLN A CA 1
ATOM 810 C C . GLN A 1 98 ? 11.872 -2.199 -19.922 1.00 94.50 98 GLN A C 1
ATOM 812 O O . GLN A 1 98 ? 11.658 -3.078 -20.752 1.00 94.50 98 GLN A O 1
ATOM 817 N N . LEU A 1 99 ? 12.154 -0.940 -20.275 1.00 96.56 99 LEU A N 1
ATOM 818 C CA . LEU A 1 99 ? 12.243 -0.517 -21.677 1.00 96.56 99 LEU A CA 1
ATOM 819 C C . LEU A 1 99 ? 13.332 -1.288 -22.437 1.00 96.56 99 LEU A C 1
ATOM 821 O O . LEU A 1 99 ? 13.084 -1.777 -23.536 1.00 96.56 99 LEU A O 1
ATOM 825 N N . VAL A 1 100 ? 14.510 -1.440 -21.830 1.00 98.06 100 VAL A N 1
ATOM 826 C CA . VAL A 1 100 ? 15.612 -2.228 -22.400 1.00 98.06 100 VAL A CA 1
ATOM 827 C C . VAL A 1 100 ? 15.218 -3.702 -22.522 1.00 98.06 100 VAL A C 1
ATOM 829 O O . VAL A 1 100 ? 15.395 -4.305 -23.577 1.00 98.06 100 VAL A O 1
ATOM 832 N N . MET A 1 101 ? 14.627 -4.280 -21.475 1.00 97.50 101 MET A N 1
ATOM 833 C CA . MET A 1 101 ? 14.238 -5.691 -21.452 1.00 97.50 101 MET A CA 1
ATOM 834 C C . MET A 1 101 ? 13.136 -6.015 -22.466 1.00 97.50 101 MET A C 1
ATOM 836 O O . MET A 1 101 ? 13.180 -7.080 -23.066 1.00 97.50 101 MET A O 1
ATOM 840 N N . VAL A 1 102 ? 12.202 -5.097 -22.746 1.00 97.31 102 VAL A N 1
ATOM 841 C CA . VAL A 1 102 ? 11.204 -5.286 -23.817 1.00 97.31 102 VAL A CA 1
ATOM 842 C C . VAL A 1 102 ? 11.867 -5.430 -25.191 1.00 97.31 102 VAL A C 1
ATOM 844 O O . VAL A 1 102 ? 11.370 -6.187 -26.018 1.00 97.31 102 VAL A O 1
ATOM 847 N N . ILE A 1 103 ? 12.982 -4.736 -25.442 1.00 97.75 103 ILE A N 1
ATOM 848 C CA . ILE A 1 103 ? 13.709 -4.820 -26.719 1.00 97.75 103 ILE A CA 1
ATOM 849 C C . ILE A 1 103 ? 14.509 -6.125 -26.804 1.00 97.75 103 ILE A C 1
ATOM 851 O O . ILE A 1 103 ? 14.527 -6.766 -27.850 1.00 97.75 103 ILE A O 1
ATOM 855 N N . LEU A 1 104 ? 15.169 -6.517 -25.711 1.00 98.25 104 LEU A N 1
ATOM 856 C CA . LEU A 1 104 ? 16.051 -7.689 -25.685 1.00 98.25 104 LEU A CA 1
ATOM 857 C C . LEU A 1 104 ? 15.294 -9.019 -25.522 1.00 98.25 104 LEU A C 1
ATOM 859 O O . LEU A 1 104 ? 15.702 -10.028 -26.087 1.00 98.25 104 LEU A O 1
ATOM 863 N N . PHE A 1 105 ? 14.207 -9.013 -24.749 1.00 98.06 105 PHE A N 1
ATOM 864 C CA . PHE A 1 105 ? 13.448 -10.187 -24.304 1.00 98.06 105 PHE A CA 1
ATOM 865 C C . PHE A 1 105 ? 11.942 -9.864 -24.257 1.00 98.06 105 PHE A C 1
ATOM 867 O O . PHE A 1 105 ? 11.362 -9.729 -23.172 1.00 98.06 105 PHE A O 1
ATOM 874 N N . PRO A 1 106 ? 11.283 -9.642 -25.408 1.00 97.75 106 PRO A N 1
ATOM 875 C CA . PRO A 1 106 ? 9.926 -9.100 -25.446 1.00 97.75 106 PRO A CA 1
ATOM 876 C C . PRO A 1 106 ? 8.897 -10.006 -24.764 1.00 97.75 106 PRO A C 1
ATOM 878 O O . PRO A 1 106 ? 8.075 -9.518 -23.986 1.00 97.75 106 PRO A O 1
ATOM 881 N N . LEU A 1 107 ? 8.940 -11.318 -25.022 1.00 98.19 107 LEU A N 1
ATOM 882 C CA . LEU A 1 107 ? 7.962 -12.261 -24.473 1.00 98.19 107 LEU A CA 1
ATOM 883 C C . LEU A 1 107 ? 8.203 -12.523 -22.988 1.00 98.19 107 LEU A C 1
ATOM 885 O O . LEU A 1 107 ? 7.255 -12.523 -22.208 1.00 98.19 107 LEU A O 1
ATOM 889 N N . GLU A 1 108 ? 9.454 -12.681 -22.571 1.00 97.81 108 GLU A N 1
ATOM 890 C CA . GLU A 1 108 ? 9.826 -12.871 -21.171 1.00 97.81 108 GLU A CA 1
ATOM 891 C C . GLU A 1 108 ? 9.481 -11.622 -20.362 1.00 97.81 108 GLU A C 1
ATOM 893 O O . GLU A 1 108 ? 8.864 -11.710 -19.301 1.00 97.81 108 GLU A O 1
ATOM 898 N N . THR A 1 109 ? 9.793 -10.436 -20.888 1.00 97.12 109 THR A N 1
ATOM 899 C CA . THR A 1 109 ? 9.448 -9.176 -20.226 1.00 97.12 109 THR A CA 1
ATOM 900 C C . THR A 1 109 ? 7.943 -8.994 -20.142 1.00 97.12 109 THR A C 1
ATOM 902 O O . THR A 1 109 ? 7.453 -8.544 -19.106 1.00 97.12 109 THR A O 1
ATOM 905 N N . LEU A 1 110 ? 7.198 -9.369 -21.185 1.00 97.56 110 LEU A N 1
ATOM 906 C CA . LEU A 1 110 ? 5.740 -9.347 -21.168 1.00 97.56 110 LEU A CA 1
ATOM 907 C C . LEU A 1 110 ? 5.180 -10.307 -20.111 1.00 97.56 110 LEU A C 1
ATOM 909 O O . LEU A 1 110 ? 4.418 -9.872 -19.252 1.00 97.56 110 LEU A O 1
ATOM 913 N N . LEU A 1 111 ? 5.554 -11.585 -20.158 1.00 97.62 111 LEU A N 1
ATOM 914 C CA . LEU A 1 111 ? 4.908 -12.660 -19.402 1.00 97.62 111 LEU A CA 1
ATOM 915 C C . LEU A 1 111 ? 5.402 -12.788 -17.959 1.00 97.62 111 LEU A C 1
ATOM 917 O O . LEU A 1 111 ? 4.624 -13.182 -17.095 1.00 97.62 111 LEU A O 1
ATOM 921 N N . VAL A 1 112 ? 6.664 -12.453 -17.681 1.00 95.88 112 VAL A N 1
ATOM 922 C CA . VAL A 1 112 ? 7.286 -12.651 -16.358 1.00 95.88 112 VAL A CA 1
ATOM 923 C C . VAL A 1 112 ? 7.315 -11.364 -15.540 1.00 95.88 112 VAL A C 1
ATOM 925 O O . VAL A 1 112 ? 7.266 -11.422 -14.314 1.00 95.88 112 VAL A O 1
ATOM 928 N N . TRP A 1 113 ? 7.348 -10.191 -16.183 1.00 95.75 113 TRP A N 1
ATOM 929 C CA . TRP A 1 113 ? 7.501 -8.929 -15.455 1.00 95.75 113 TRP A CA 1
ATOM 930 C C . TRP A 1 113 ? 6.363 -7.937 -15.679 1.00 95.75 113 TRP A C 1
ATOM 932 O O . TRP A 1 113 ? 5.737 -7.487 -14.720 1.00 95.75 113 TRP A O 1
ATOM 942 N N . TRP A 1 114 ? 6.052 -7.579 -16.926 1.00 96.88 114 TRP A N 1
ATOM 943 C CA . TRP A 1 114 ? 5.050 -6.558 -17.218 1.00 96.88 114 TRP A CA 1
ATOM 944 C C . TRP A 1 114 ? 3.640 -7.028 -16.863 1.00 96.88 114 TRP A C 1
ATOM 946 O O . TRP A 1 114 ? 2.983 -6.368 -16.058 1.00 96.88 114 TRP A O 1
ATOM 956 N N . LEU A 1 115 ? 3.186 -8.163 -17.395 1.00 97.50 115 LEU A N 1
ATOM 957 C CA . LEU A 1 115 ? 1.833 -8.663 -17.160 1.00 97.50 115 LEU A CA 1
ATOM 958 C C . LEU A 1 115 ? 1.619 -9.040 -15.683 1.00 97.50 115 LEU A C 1
ATOM 960 O O . LEU A 1 115 ? 0.653 -8.541 -15.101 1.00 97.50 115 LEU A O 1
ATOM 964 N N . PRO A 1 116 ? 2.530 -9.777 -15.012 1.00 97.00 116 PRO A N 1
ATOM 965 C CA . PRO A 1 116 ? 2.402 -10.037 -13.580 1.00 97.00 116 PRO A CA 1
ATOM 966 C C . PRO A 1 116 ? 2.393 -8.763 -12.734 1.00 97.00 116 PRO A C 1
ATOM 968 O O . PRO A 1 116 ? 1.595 -8.671 -11.808 1.00 97.00 116 PRO A O 1
ATOM 971 N N . SER A 1 117 ? 3.191 -7.739 -13.076 1.00 96.75 117 SER A N 1
ATOM 972 C CA . SER A 1 117 ? 3.144 -6.454 -12.356 1.00 96.75 117 SER A CA 1
ATOM 973 C C . SER A 1 117 ? 1.779 -5.772 -12.475 1.00 96.75 117 SER A C 1
ATOM 975 O O . SER A 1 117 ? 1.295 -5.179 -11.513 1.00 96.75 117 SER A O 1
ATOM 977 N N . LYS A 1 118 ? 1.133 -5.871 -13.646 1.00 97.00 118 LYS A N 1
ATOM 978 C CA . LYS A 1 118 ? -0.192 -5.293 -13.882 1.00 97.00 118 LYS A CA 1
ATOM 979 C C . LYS A 1 118 ? -1.259 -6.005 -13.066 1.00 97.00 118 LYS A C 1
ATOM 981 O O . LYS A 1 118 ? -2.029 -5.338 -12.380 1.00 97.00 118 LYS A O 1
ATOM 986 N N . ILE A 1 119 ? -1.238 -7.335 -13.089 1.00 97.50 119 ILE A N 1
ATOM 987 C CA . ILE A 1 119 ? -2.141 -8.176 -12.298 1.00 97.50 119 ILE A CA 1
ATOM 988 C C . ILE A 1 119 ? -1.915 -7.939 -10.800 1.00 97.50 119 ILE A C 1
ATOM 990 O O . ILE A 1 119 ? -2.877 -7.751 -10.064 1.00 97.50 119 ILE A O 1
ATOM 994 N N . GLY A 1 120 ? -0.658 -7.883 -10.353 1.00 96.12 120 GLY A N 1
ATOM 995 C CA . GLY A 1 120 ? -0.294 -7.650 -8.955 1.00 96.12 120 GLY A CA 1
ATOM 996 C C . GLY A 1 120 ? -0.770 -6.297 -8.425 1.00 96.12 120 GLY A C 1
ATOM 997 O O . GLY A 1 120 ? -1.315 -6.235 -7.326 1.00 96.12 120 GLY A O 1
ATOM 998 N N . LEU A 1 121 ? -0.637 -5.224 -9.213 1.00 96.00 121 LEU A N 1
ATOM 999 C CA . LEU A 1 121 ? -1.161 -3.902 -8.846 1.00 96.00 121 LEU A CA 1
ATOM 1000 C C . LEU A 1 121 ? -2.691 -3.903 -8.738 1.00 96.00 121 LEU A C 1
ATOM 1002 O O . LEU A 1 121 ? -3.230 -3.407 -7.751 1.00 96.00 121 LEU A O 1
ATOM 1006 N N . SER A 1 122 ? -3.389 -4.507 -9.706 1.00 97.12 122 SER A N 1
ATOM 1007 C CA . SER A 1 122 ? -4.848 -4.664 -9.648 1.00 97.12 122 SER A CA 1
ATOM 1008 C C . SER A 1 122 ? -5.283 -5.470 -8.423 1.00 97.12 122 SER A C 1
ATOM 1010 O O . SER A 1 122 ? -6.210 -5.078 -7.722 1.00 97.12 122 SER A O 1
ATOM 1012 N N . TYR A 1 123 ? -4.583 -6.568 -8.132 1.00 95.75 123 TYR A N 1
ATOM 1013 C CA . TYR A 1 123 ? -4.824 -7.405 -6.961 1.00 95.75 123 TYR A CA 1
ATOM 1014 C C . TYR A 1 123 ? -4.657 -6.620 -5.650 1.00 95.75 123 TYR A C 1
ATOM 1016 O O . TYR A 1 123 ? -5.517 -6.716 -4.777 1.00 95.75 123 TYR A O 1
ATOM 1024 N N . ILE A 1 124 ? -3.598 -5.814 -5.515 1.00 94.50 124 ILE A N 1
ATOM 1025 C CA . ILE A 1 124 ? -3.381 -4.988 -4.318 1.00 94.50 124 ILE A CA 1
ATOM 1026 C C . ILE A 1 124 ? -4.509 -3.971 -4.161 1.00 94.50 124 ILE A C 1
ATOM 1028 O O . ILE A 1 124 ? -5.067 -3.855 -3.078 1.00 94.50 124 ILE A O 1
ATOM 1032 N N . TYR A 1 125 ? -4.916 -3.289 -5.229 1.00 95.44 125 TYR A N 1
ATOM 1033 C CA . TYR A 1 125 ? -6.004 -2.316 -5.128 1.00 95.44 125 TYR A CA 1
ATOM 1034 C C . TYR A 1 125 ? -7.336 -2.947 -4.718 1.00 95.44 125 TYR A C 1
ATOM 1036 O O . TYR A 1 125 ? -8.078 -2.350 -3.946 1.00 95.44 125 TYR A O 1
ATOM 1044 N N . VAL A 1 126 ? -7.615 -4.174 -5.159 1.00 96.00 126 VAL A N 1
ATOM 1045 C CA . VAL A 1 126 ? -8.810 -4.909 -4.726 1.00 96.00 126 VAL A CA 1
ATOM 1046 C C . VAL A 1 126 ? -8.714 -5.318 -3.259 1.00 96.00 126 VAL A C 1
ATOM 1048 O O . VAL A 1 126 ? -9.627 -5.040 -2.490 1.00 96.00 126 VAL A O 1
ATOM 1051 N N . TYR A 1 127 ? -7.634 -5.988 -2.859 1.00 94.44 127 TYR A N 1
ATOM 1052 C CA . TYR A 1 127 ? -7.570 -6.668 -1.562 1.00 94.44 127 TYR A CA 1
ATOM 1053 C C . TYR A 1 127 ? -6.974 -5.840 -0.420 1.00 94.44 127 TYR A C 1
ATOM 1055 O O . TYR A 1 127 ? -7.141 -6.221 0.736 1.00 94.44 127 TYR A O 1
ATOM 1063 N N . PHE A 1 128 ? -6.269 -4.752 -0.729 1.00 93.69 128 PHE A N 1
ATOM 1064 C CA . PHE A 1 128 ? -5.636 -3.868 0.251 1.00 93.69 128 PHE A CA 1
ATOM 1065 C C . PHE A 1 128 ? -6.381 -2.537 0.311 1.00 93.69 128 PHE A C 1
ATOM 1067 O O . PHE A 1 128 ? -6.888 -2.187 1.362 1.00 93.69 128 PHE A O 1
ATOM 1074 N N . ALA A 1 129 ? -6.501 -1.828 -0.814 1.00 94.75 129 ALA A N 1
ATOM 1075 C CA . ALA A 1 129 ? -7.044 -0.467 -0.811 1.00 94.75 129 ALA A CA 1
ATOM 1076 C C . ALA A 1 129 ? -8.584 -0.413 -0.813 1.00 94.75 129 ALA A C 1
ATOM 1078 O O . ALA A 1 129 ? -9.174 0.484 -0.224 1.00 94.75 129 ALA A O 1
ATOM 1079 N N . TRP A 1 130 ? -9.255 -1.384 -1.443 1.00 96.81 130 TRP A N 1
ATOM 1080 C CA . TRP A 1 130 ? -10.714 -1.379 -1.569 1.00 96.81 130 TRP A CA 1
ATOM 1081 C C . TRP A 1 130 ? -11.420 -2.270 -0.546 1.00 96.81 130 TRP A C 1
ATOM 1083 O O . TRP A 1 130 ? -12.162 -1.770 0.299 1.00 96.81 130 TRP A O 1
ATOM 1093 N N . GLU A 1 131 ? -11.224 -3.592 -0.606 1.00 95.81 131 GLU A N 1
ATOM 1094 C CA . GLU A 1 131 ? -12.049 -4.552 0.141 1.00 95.81 131 GLU A CA 1
ATOM 1095 C C . GLU A 1 131 ? -12.049 -4.304 1.663 1.00 95.81 131 GLU A C 1
ATOM 1097 O O . GLU A 1 131 ? -13.150 -4.253 2.228 1.00 95.81 131 GLU A O 1
ATOM 1102 N N . PRO A 1 132 ? -10.900 -4.060 2.331 1.00 95.31 132 PRO A N 1
ATOM 1103 C CA . PRO A 1 132 ? -10.871 -3.758 3.763 1.00 95.31 132 PRO A CA 1
ATOM 1104 C C . PRO A 1 132 ? -11.535 -2.429 4.132 1.00 95.31 132 PRO A C 1
ATOM 1106 O O . PRO A 1 132 ? -11.938 -2.261 5.277 1.00 95.31 132 PRO A O 1
ATOM 1109 N N . HIS A 1 133 ? -11.668 -1.500 3.187 1.00 96.50 133 HIS A N 1
ATOM 1110 C CA . HIS A 1 133 ? -12.132 -0.136 3.441 1.00 96.50 133 HIS A CA 1
ATOM 1111 C C . HIS A 1 133 ? -13.581 0.101 3.029 1.00 96.50 133 HIS A C 1
ATOM 1113 O O . HIS A 1 133 ? -14.157 1.130 3.370 1.00 96.50 133 HIS A O 1
ATOM 1119 N N . ARG A 1 134 ? -14.227 -0.852 2.344 1.00 94.25 134 ARG A N 1
ATOM 1120 C CA . ARG A 1 134 ? -15.634 -0.731 1.933 1.00 94.25 134 ARG A CA 1
ATOM 1121 C C . ARG A 1 134 ? -16.573 -0.422 3.112 1.00 94.25 134 ARG A C 1
ATOM 1123 O O . ARG A 1 134 ? -16.467 -1.078 4.148 1.00 94.25 134 ARG A O 1
ATOM 1130 N N . PRO A 1 135 ? -17.559 0.480 2.934 1.00 92.81 135 PRO A N 1
ATOM 1131 C CA . PRO A 1 135 ? -17.922 1.178 1.691 1.00 92.81 135 PRO A CA 1
ATOM 1132 C C . PRO A 1 135 ? -17.070 2.425 1.391 1.00 92.81 135 PRO A C 1
ATOM 1134 O O . PRO A 1 135 ? -17.410 3.176 0.484 1.00 92.81 135 PRO A O 1
ATOM 1137 N N . GLY A 1 136 ? -16.002 2.686 2.146 1.00 92.50 136 GLY A N 1
ATOM 1138 C CA . GLY A 1 136 ? -15.042 3.7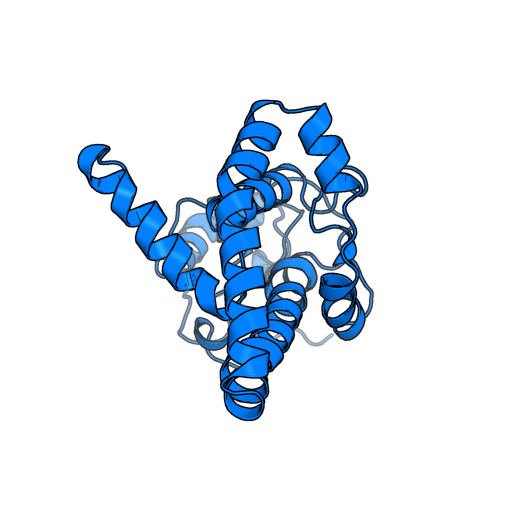69 1.918 1.00 92.50 136 GLY A CA 1
ATOM 1139 C C . GLY A 1 136 ? -15.535 5.148 2.350 1.00 92.50 136 GLY A C 1
ATOM 1140 O O . GLY A 1 136 ? -15.145 6.145 1.751 1.00 92.50 136 GLY A O 1
ATOM 1141 N N . THR A 1 137 ? -16.510 5.209 3.263 1.00 92.25 137 THR A N 1
ATOM 1142 C CA . THR A 1 137 ? -17.149 6.460 3.727 1.00 92.25 137 THR A CA 1
ATOM 1143 C C . THR A 1 137 ? -16.729 6.867 5.135 1.00 92.25 137 THR A C 1
ATOM 1145 O O . THR A 1 137 ? -16.988 7.991 5.551 1.00 92.25 137 THR A O 1
ATOM 1148 N N . GLN A 1 138 ? -16.155 5.941 5.898 1.00 93.06 138 GLN A N 1
ATOM 1149 C CA . GLN A 1 138 ? -15.834 6.135 7.306 1.00 93.06 138 GLN A CA 1
ATOM 1150 C C . GLN A 1 138 ? -14.374 6.544 7.434 1.00 93.06 138 GLN A C 1
ATOM 1152 O O . GLN A 1 138 ? -13.517 5.934 6.805 1.00 93.06 138 GLN A O 1
ATOM 1157 N N . THR A 1 139 ? -14.085 7.536 8.266 1.00 95.19 139 THR A N 1
ATOM 1158 C CA . THR A 1 139 ? -12.717 7.975 8.547 1.00 95.19 139 THR A CA 1
ATOM 1159 C C . THR A 1 139 ? -12.369 7.734 10.012 1.00 95.19 139 THR A C 1
ATOM 1161 O O . THR A 1 139 ? -13.237 7.650 10.885 1.00 95.19 139 THR A O 1
ATOM 1164 N N . GLY A 1 140 ? -11.071 7.628 10.288 1.00 94.06 140 GLY A N 1
ATOM 1165 C CA . GLY A 1 140 ? -10.537 7.451 11.633 1.00 94.06 140 GLY A CA 1
ATOM 1166 C C . GLY A 1 140 ? -10.159 6.007 11.958 1.00 94.06 140 GLY A C 1
ATOM 1167 O O . GLY A 1 140 ? -10.809 5.052 11.544 1.00 94.06 140 GLY A O 1
ATOM 1168 N N . ARG A 1 141 ? -9.119 5.877 12.790 1.00 92.75 141 ARG A N 1
ATOM 1169 C CA . ARG A 1 141 ? -8.363 4.642 13.080 1.00 92.75 141 ARG A CA 1
ATOM 1170 C C . ARG A 1 141 ? -9.186 3.383 13.400 1.00 92.75 141 ARG A C 1
ATOM 1172 O O . ARG A 1 141 ? -8.679 2.281 13.243 1.00 92.75 141 ARG A O 1
ATOM 1179 N N . TYR A 1 142 ? -10.391 3.533 13.947 1.00 94.62 142 TYR A N 1
ATOM 1180 C CA . TYR A 1 142 ? -11.227 2.411 14.399 1.00 94.62 142 TYR A CA 1
ATOM 1181 C C . TYR A 1 142 ? -12.456 2.169 13.513 1.00 94.62 142 TYR A C 1
ATOM 1183 O O . TYR A 1 142 ? -13.214 1.248 13.793 1.00 94.62 142 TYR A O 1
ATOM 1191 N N . ALA A 1 143 ? -12.674 2.989 12.484 1.00 94.50 143 ALA A N 1
ATOM 1192 C CA . ALA A 1 143 ? -13.870 2.948 11.640 1.00 94.50 143 ALA A CA 1
ATOM 1193 C C . ALA A 1 143 ? -13.546 2.876 10.140 1.00 94.50 143 ALA A C 1
ATOM 1195 O O . ALA A 1 143 ? -14.363 2.394 9.359 1.00 94.50 143 ALA A O 1
ATOM 1196 N N . ASP A 1 144 ? -12.360 3.333 9.734 1.00 95.31 144 ASP A N 1
ATOM 1197 C CA . ASP A 1 144 ? -11.933 3.406 8.335 1.00 95.31 144 ASP A CA 1
ATOM 1198 C C . ASP A 1 144 ? -11.682 2.047 7.662 1.00 95.31 144 ASP A C 1
ATOM 1200 O O . ASP A 1 144 ? -11.593 1.966 6.436 1.00 95.31 144 ASP A O 1
ATOM 1204 N N . THR A 1 145 ? -11.595 0.984 8.459 1.00 95.19 145 THR A N 1
ATOM 1205 C CA . THR A 1 145 ? -11.258 -0.373 8.032 1.00 95.19 145 THR A CA 1
ATOM 1206 C C . THR A 1 145 ? -12.195 -1.368 8.710 1.00 95.19 145 THR A C 1
ATOM 1208 O O . THR A 1 145 ? -12.520 -1.232 9.891 1.00 95.19 145 THR A O 1
ATOM 1211 N N . ARG A 1 146 ? -12.607 -2.407 7.983 1.00 93.06 146 ARG A N 1
ATOM 1212 C CA . ARG A 1 146 ? -13.479 -3.483 8.467 1.00 93.06 146 ARG A CA 1
ATOM 1213 C C . ARG A 1 146 ? -12.835 -4.857 8.343 1.00 93.06 146 ARG A C 1
ATOM 1215 O O . ARG A 1 146 ? -11.996 -5.100 7.474 1.00 93.06 146 ARG A O 1
ATOM 1222 N N . PHE A 1 147 ? -13.299 -5.793 9.166 1.00 91.19 147 PHE A N 1
ATOM 1223 C CA . PHE A 1 147 ? -12.990 -7.206 8.965 1.00 91.19 147 PHE A CA 1
ATOM 1224 C C . PHE A 1 147 ? -13.728 -7.764 7.741 1.00 91.19 147 PHE A C 1
ATOM 1226 O O . PHE A 1 147 ? -14.857 -7.380 7.421 1.00 91.19 147 PHE A O 1
ATOM 1233 N N . TRP A 1 148 ? -13.070 -8.683 7.040 1.00 89.62 148 TRP A N 1
ATOM 1234 C CA . TRP A 1 148 ? -13.611 -9.369 5.870 1.00 89.62 148 TRP A CA 1
ATOM 1235 C C . TRP A 1 148 ? -12.958 -10.741 5.715 1.00 89.62 148 TRP A C 1
ATOM 1237 O O . TRP A 1 148 ? -11.936 -11.041 6.337 1.00 89.62 148 TRP A O 1
ATOM 1247 N N . THR A 1 149 ? -13.561 -11.607 4.898 1.00 87.38 149 THR A N 1
ATOM 1248 C CA . THR A 1 149 ? -13.021 -12.947 4.677 1.00 87.38 149 THR A CA 1
ATOM 1249 C C . THR A 1 149 ? -13.314 -13.503 3.294 1.00 87.38 149 THR A C 1
ATOM 1251 O O . THR A 1 149 ? -14.308 -13.164 2.659 1.00 87.38 149 THR A O 1
ATOM 1254 N N . ILE A 1 150 ? -12.460 -14.430 2.869 1.00 86.25 150 ILE A N 1
ATOM 1255 C CA . ILE A 1 150 ? -12.620 -15.261 1.676 1.00 86.25 150 ILE A CA 1
ATOM 1256 C C . ILE A 1 150 ? -12.496 -16.740 2.070 1.00 86.25 150 ILE A C 1
ATOM 1258 O O . ILE A 1 150 ? -11.883 -17.053 3.091 1.00 86.25 150 ILE A O 1
ATOM 1262 N N . PRO A 1 151 ? -13.042 -17.687 1.283 1.00 84.69 151 PRO A N 1
ATOM 1263 C CA . PRO A 1 151 ? -12.895 -19.126 1.535 1.00 84.69 151 PRO A CA 1
ATOM 1264 C C . PRO A 1 151 ? -11.474 -19.656 1.242 1.00 84.69 151 PRO A C 1
ATOM 1266 O O . PRO A 1 151 ? -11.316 -20.764 0.739 1.00 84.69 151 PRO A O 1
ATOM 1269 N N . ALA A 1 152 ? -10.425 -18.886 1.529 1.00 84.25 152 ALA A N 1
ATOM 1270 C CA . ALA A 1 152 ? -9.042 -19.201 1.187 1.00 84.25 152 ALA A CA 1
ATOM 1271 C C . ALA A 1 152 ? -8.096 -18.774 2.321 1.00 84.25 152 ALA A C 1
ATOM 1273 O O . ALA A 1 152 ? -8.299 -17.683 2.865 1.00 84.25 152 ALA A O 1
ATOM 1274 N N . PRO A 1 153 ? -7.083 -19.603 2.670 1.00 84.44 153 PRO A N 1
ATOM 1275 C CA . PRO A 1 153 ? -6.162 -19.328 3.772 1.00 84.44 153 PRO A CA 1
ATOM 1276 C C . PRO A 1 153 ? -5.644 -17.899 3.737 1.00 84.44 153 PRO A C 1
ATOM 1278 O O . PRO A 1 153 ? -5.233 -17.429 2.678 1.00 84.44 153 PRO A O 1
ATOM 1281 N N . ARG A 1 154 ? -5.601 -17.225 4.894 1.00 83.50 154 ARG A N 1
ATOM 1282 C CA . ARG A 1 154 ? -5.250 -15.793 4.959 1.00 83.50 154 ARG A CA 1
ATOM 1283 C C . ARG A 1 154 ? -3.946 -15.446 4.246 1.00 83.50 154 ARG A C 1
ATOM 1285 O O . ARG A 1 154 ? -3.828 -14.380 3.662 1.00 83.50 154 ARG A O 1
ATOM 1292 N N . PHE A 1 155 ? -2.980 -16.358 4.240 1.00 83.56 155 PHE A N 1
ATOM 1293 C CA . PHE A 1 155 ? -1.694 -16.151 3.582 1.00 83.56 155 PHE A CA 1
ATOM 1294 C C . PHE A 1 155 ? -1.808 -15.994 2.062 1.00 83.56 155 PHE A C 1
ATOM 1296 O O . PHE A 1 155 ? -1.022 -15.255 1.478 1.00 83.56 155 PHE A O 1
ATOM 1303 N N . LEU A 1 156 ? -2.813 -16.613 1.432 1.00 83.81 156 LEU A N 1
ATOM 1304 C CA . LEU A 1 156 ? -3.077 -16.455 -0.001 1.00 83.81 156 LEU A CA 1
ATOM 1305 C C . LEU A 1 156 ? -3.594 -15.058 -0.349 1.00 83.81 156 LEU A C 1
ATOM 1307 O O . LEU A 1 156 ? -3.477 -14.648 -1.496 1.00 83.81 156 LEU A O 1
ATOM 1311 N N . CYS A 1 157 ? -4.122 -14.323 0.635 1.00 86.44 157 CYS A N 1
ATOM 1312 C CA . CYS A 1 157 ? -4.459 -12.913 0.494 1.00 86.44 157 CYS A CA 1
ATOM 1313 C C . CYS A 1 157 ? -3.490 -11.992 1.259 1.00 86.44 157 CYS A C 1
ATOM 1315 O O . CYS A 1 157 ? -3.898 -10.946 1.757 1.00 86.44 157 CYS A O 1
ATOM 1317 N N . HIS A 1 158 ? -2.229 -12.407 1.444 1.00 88.25 158 HIS A N 1
ATOM 1318 C CA . HIS A 1 158 ? -1.201 -11.669 2.203 1.00 88.25 158 HIS A CA 1
ATOM 1319 C C . HIS A 1 158 ? -1.626 -11.252 3.624 1.00 88.25 158 HIS A C 1
ATOM 1321 O O . HIS A 1 158 ? -1.160 -10.254 4.159 1.00 88.25 158 HIS A O 1
ATOM 1327 N N . SER A 1 159 ? -2.508 -12.029 4.251 1.00 88.50 159 SER A N 1
ATOM 1328 C CA . SER A 1 159 ? -3.139 -11.739 5.544 1.00 88.50 159 SER A CA 1
ATOM 1329 C C . SER A 1 159 ? -3.989 -10.465 5.569 1.00 88.50 159 SER A C 1
ATOM 1331 O O . SER A 1 159 ? -4.342 -9.996 6.636 1.00 88.50 159 SER A O 1
ATOM 1333 N N . MET A 1 160 ? -4.436 -9.941 4.425 1.00 91.38 160 MET A N 1
ATOM 1334 C CA . MET A 1 160 ? -5.278 -8.735 4.400 1.00 91.38 160 MET A CA 1
ATOM 1335 C C . MET A 1 160 ? -6.658 -8.901 5.051 1.00 91.38 160 MET A C 1
ATOM 1337 O O . MET A 1 160 ? -7.336 -7.919 5.320 1.00 91.38 160 MET A O 1
ATOM 1341 N N . GLN A 1 161 ? -7.069 -10.119 5.402 1.00 89.50 161 GLN A N 1
ATOM 1342 C CA . GLN A 1 161 ? -8.256 -10.324 6.235 1.00 89.50 161 GLN A CA 1
ATOM 1343 C C . GLN A 1 161 ? -8.077 -9.724 7.654 1.00 89.50 161 GLN A C 1
ATOM 1345 O O . GLN A 1 161 ? -9.067 -9.343 8.275 1.00 89.50 161 GLN A O 1
ATOM 1350 N N . THR A 1 162 ? -6.840 -9.593 8.164 1.00 91.38 162 THR A N 1
ATOM 1351 C CA . THR A 1 162 ? -6.508 -8.927 9.443 1.00 91.38 162 THR A CA 1
ATOM 1352 C C . THR A 1 162 ? -6.131 -7.444 9.281 1.00 91.38 162 THR A C 1
ATOM 1354 O O . THR A 1 162 ? -5.635 -6.842 10.232 1.00 91.38 162 THR A O 1
ATOM 1357 N N . HIS A 1 163 ? -6.399 -6.813 8.127 1.00 94.38 163 HIS A N 1
ATOM 1358 C CA . HIS A 1 163 ? -5.942 -5.445 7.815 1.00 94.38 163 HIS A CA 1
ATOM 1359 C C . HIS A 1 163 ? -6.361 -4.377 8.836 1.00 94.38 163 HIS A C 1
ATOM 1361 O O . HIS A 1 163 ? -5.651 -3.398 9.038 1.00 94.38 163 HIS A O 1
ATOM 1367 N N . VAL A 1 164 ? -7.469 -4.592 9.548 1.00 95.19 164 VAL A N 1
ATOM 1368 C CA . VAL A 1 164 ? -7.890 -3.747 10.676 1.00 95.19 164 VAL A CA 1
ATOM 1369 C C . VAL A 1 164 ? -6.789 -3.627 11.736 1.00 95.19 164 VAL A C 1
ATOM 1371 O O . VAL A 1 164 ? -6.501 -2.532 12.209 1.00 95.19 164 VAL A O 1
ATOM 1374 N N . ILE A 1 165 ? -6.124 -4.734 12.085 1.00 95.19 165 ILE A N 1
ATOM 1375 C CA . ILE A 1 165 ? -5.021 -4.722 13.055 1.00 95.19 165 ILE A CA 1
ATOM 1376 C C . ILE A 1 165 ? -3.837 -3.932 12.508 1.00 95.19 165 ILE A C 1
ATOM 1378 O O . ILE A 1 165 ? -3.227 -3.170 13.255 1.00 95.19 165 ILE A O 1
ATOM 1382 N N . HIS A 1 166 ? -3.553 -4.059 11.212 1.00 95.44 166 HIS A N 1
ATOM 1383 C CA . HIS A 1 166 ? -2.529 -3.265 10.538 1.00 95.44 166 HIS A CA 1
ATOM 1384 C C . HIS A 1 166 ? -2.851 -1.762 10.573 1.00 95.44 166 HIS A C 1
ATOM 1386 O O . HIS A 1 166 ? -1.962 -0.973 10.865 1.00 95.44 166 HIS A O 1
ATOM 1392 N N . HIS A 1 167 ? -4.106 -1.346 10.374 1.00 95.50 167 HIS A N 1
ATOM 1393 C CA . HIS A 1 167 ? -4.522 0.066 10.494 1.00 95.50 167 HIS A CA 1
ATOM 1394 C C . HIS A 1 167 ? -4.488 0.594 11.932 1.00 95.50 167 HIS A C 1
ATOM 1396 O O . HIS A 1 167 ? -4.085 1.731 12.187 1.00 95.50 167 HIS A O 1
ATOM 1402 N N . MET A 1 168 ? -4.850 -0.235 12.909 1.00 94.69 168 MET A N 1
ATOM 1403 C CA . MET A 1 168 ? -4.784 0.155 14.316 1.00 94.69 168 MET A CA 1
ATOM 1404 C C . MET A 1 168 ? -3.340 0.212 14.840 1.00 94.69 168 MET A C 1
ATOM 1406 O O . MET A 1 168 ? -2.994 1.114 15.610 1.00 94.69 168 MET A O 1
ATOM 1410 N N . TYR A 1 169 ? -2.510 -0.754 14.436 1.00 93.94 169 TYR A N 1
ATOM 1411 C CA . TYR A 1 169 ? -1.163 -1.003 14.950 1.00 93.94 169 TYR A CA 1
ATOM 1412 C C . TYR A 1 169 ? -0.216 -1.519 13.841 1.00 93.94 169 TYR A C 1
ATOM 1414 O O . TYR A 1 169 ? 0.205 -2.678 13.880 1.00 93.94 169 TYR A O 1
ATOM 1422 N N . PRO A 1 170 ? 0.232 -0.658 12.905 1.00 91.25 170 PRO A N 1
ATOM 1423 C CA . PRO A 1 170 ? 1.025 -1.059 11.726 1.00 91.25 170 PRO A CA 1
ATOM 1424 C C . PRO A 1 170 ? 2.429 -1.598 12.050 1.00 91.25 170 PRO A C 1
ATOM 1426 O O . PRO A 1 170 ? 3.177 -2.014 11.168 1.00 91.25 170 PRO A O 1
ATOM 1429 N N . SER A 1 171 ? 2.839 -1.551 13.319 1.00 90.75 171 SER A N 1
ATOM 1430 C CA . SER A 1 171 ? 4.097 -2.124 13.799 1.00 90.75 171 SER A CA 1
ATOM 1431 C C . SER A 1 171 ? 3.990 -3.605 14.169 1.00 90.75 171 SER A C 1
ATOM 1433 O O . SER A 1 171 ? 5.027 -4.244 14.371 1.00 90.75 171 SER A O 1
ATOM 1435 N N . ILE A 1 172 ? 2.772 -4.148 14.279 1.00 92.56 172 ILE A N 1
ATOM 1436 C CA . ILE A 1 172 ? 2.538 -5.573 14.509 1.00 92.56 172 ILE A CA 1
ATOM 1437 C C . ILE A 1 172 ? 2.717 -6.290 13.169 1.00 92.56 172 ILE A C 1
ATOM 1439 O O . ILE A 1 172 ? 2.044 -5.945 12.203 1.00 92.56 172 ILE A O 1
ATOM 1443 N N . PRO A 1 173 ? 3.621 -7.274 13.068 1.00 88.75 173 PRO A N 1
ATOM 1444 C CA . PRO A 1 173 ? 3.801 -7.992 11.820 1.00 88.75 173 PRO A CA 1
ATOM 1445 C C . PRO A 1 173 ? 2.625 -8.937 11.544 1.00 88.75 173 PRO A C 1
ATOM 1447 O O . PRO A 1 173 ? 2.047 -9.516 12.465 1.00 88.75 173 PRO A O 1
ATOM 1450 N N . HIS A 1 174 ? 2.352 -9.189 10.264 1.00 87.06 174 HIS A N 1
ATOM 1451 C CA . HIS A 1 174 ? 1.195 -9.973 9.815 1.00 87.06 174 HIS A CA 1
ATOM 1452 C C . HIS A 1 174 ? 1.070 -11.387 10.411 1.00 87.06 174 HIS A C 1
ATOM 1454 O O . HIS A 1 174 ? -0.025 -11.943 10.498 1.00 87.06 174 HIS A O 1
ATOM 1460 N N . TRP A 1 175 ? 2.174 -12.009 10.834 1.00 86.50 175 TRP A N 1
ATOM 1461 C CA . TRP A 1 175 ? 2.130 -13.314 11.501 1.00 86.50 175 TRP A CA 1
ATOM 1462 C C . TRP A 1 175 ? 1.623 -13.243 12.950 1.00 86.50 175 TRP A C 1
ATOM 1464 O O . TRP A 1 175 ? 1.080 -14.236 13.436 1.00 86.50 175 TRP A O 1
ATOM 1474 N N . ASP A 1 176 ? 1.755 -12.093 13.617 1.00 91.62 176 ASP A N 1
ATOM 1475 C CA . ASP A 1 176 ? 1.263 -11.848 14.979 1.00 91.62 176 ASP A CA 1
ATOM 1476 C C . ASP A 1 176 ? -0.070 -11.082 15.015 1.00 91.62 176 ASP A C 1
ATOM 1478 O O . ASP A 1 176 ? -0.733 -11.089 16.053 1.00 91.62 176 ASP A O 1
ATOM 1482 N N . GLU A 1 177 ? -0.519 -10.506 13.894 1.00 91.69 177 GLU A N 1
ATOM 1483 C CA . GLU A 1 177 ? -1.848 -9.885 13.773 1.00 91.69 177 GLU A CA 1
ATOM 1484 C C . GLU A 1 177 ? -3.000 -10.780 14.276 1.00 91.69 177 GLU A C 1
ATOM 1486 O O . GLU A 1 177 ? -3.854 -10.263 14.992 1.00 91.69 177 GLU A O 1
ATOM 1491 N N . PRO A 1 178 ? -3.033 -12.109 14.028 1.00 89.75 178 PRO A N 1
ATOM 1492 C CA . PRO A 1 178 ? -4.031 -12.999 14.629 1.00 89.75 178 PRO A CA 1
ATOM 1493 C C . PRO A 1 178 ? -4.061 -12.963 16.161 1.00 89.75 178 PRO A C 1
ATOM 1495 O O . PRO A 1 178 ? -5.130 -12.862 16.754 1.00 89.75 178 PRO A O 1
ATOM 1498 N N . LYS A 1 179 ? -2.891 -13.004 16.811 1.00 91.31 179 LYS A N 1
ATOM 1499 C CA . LYS A 1 179 ? -2.792 -12.970 18.279 1.00 91.31 179 LYS A CA 1
ATOM 1500 C C . LYS A 1 179 ? -3.221 -11.609 18.817 1.00 91.31 179 LYS A C 1
ATOM 1502 O O . LYS A 1 179 ? -3.877 -11.526 19.849 1.00 91.31 179 LYS A O 1
ATOM 1507 N N . ALA A 1 180 ? -2.852 -10.541 18.111 1.00 93.50 180 ALA A N 1
ATOM 1508 C CA . ALA A 1 180 ? -3.288 -9.194 18.444 1.00 93.50 180 ALA A CA 1
ATOM 1509 C C . ALA A 1 180 ? -4.808 -9.056 18.295 1.00 93.50 180 ALA A C 1
ATOM 1511 O O . ALA A 1 180 ? -5.445 -8.472 19.163 1.00 93.50 180 ALA A O 1
ATOM 1512 N N . MET A 1 181 ? -5.399 -9.650 17.258 1.00 91.81 181 MET A N 1
ATOM 1513 C CA . MET A 1 181 ? -6.844 -9.669 17.050 1.00 91.81 181 MET A CA 1
ATOM 1514 C C . MET A 1 181 ? -7.579 -10.368 18.201 1.00 91.81 181 MET A C 1
ATOM 1516 O O . MET A 1 181 ? -8.558 -9.824 18.705 1.00 91.81 181 MET A O 1
ATOM 1520 N N . GLU A 1 182 ? -7.077 -11.518 18.666 1.00 91.69 182 GLU A N 1
ATOM 1521 C CA . GLU A 1 182 ? -7.603 -12.226 19.846 1.00 91.69 182 GLU A CA 1
ATOM 1522 C C . GLU A 1 182 ? -7.504 -11.358 21.112 1.00 91.69 182 GLU A C 1
ATOM 1524 O O . GLU A 1 182 ? -8.495 -11.157 21.814 1.00 91.69 182 GLU A O 1
ATOM 1529 N N . ALA A 1 183 ? -6.323 -10.793 21.383 1.00 94.06 183 ALA A N 1
ATOM 1530 C CA . ALA A 1 183 ? -6.064 -10.015 22.596 1.00 94.06 183 ALA A CA 1
ATOM 1531 C C . ALA A 1 183 ? -6.825 -8.678 22.637 1.00 94.06 183 ALA A C 1
ATOM 1533 O O . ALA A 1 183 ? -7.253 -8.233 23.701 1.00 94.06 183 ALA A O 1
ATOM 1534 N N . LEU A 1 184 ? -6.996 -8.032 21.482 1.00 94.38 184 LEU A N 1
ATOM 1535 C CA . LEU A 1 184 ? -7.637 -6.724 21.353 1.00 94.38 184 LEU A CA 1
ATOM 1536 C C . LEU A 1 184 ? -9.144 -6.822 21.104 1.00 94.38 184 LEU A C 1
ATOM 1538 O O . LEU A 1 184 ? -9.803 -5.785 21.048 1.00 94.38 184 LEU A O 1
ATOM 1542 N N . ARG A 1 185 ? -9.716 -8.027 20.971 1.00 94.00 185 ARG A N 1
ATOM 1543 C CA . ARG A 1 185 ? -11.148 -8.212 20.689 1.00 94.00 185 ARG A CA 1
ATOM 1544 C C . ARG A 1 185 ? -12.059 -7.421 21.640 1.00 94.00 185 ARG A C 1
ATOM 1546 O O . ARG A 1 185 ? -12.915 -6.706 21.122 1.00 94.00 185 ARG A O 1
ATOM 1553 N N . PRO A 1 186 ? -11.884 -7.450 22.980 1.00 95.19 186 PRO A N 1
ATOM 1554 C CA . PRO A 1 186 ? -12.736 -6.670 23.882 1.00 95.19 186 PRO A CA 1
ATOM 1555 C C . PRO A 1 186 ? -12.668 -5.163 23.599 1.00 95.19 186 PRO A C 1
ATOM 1557 O O . PRO A 1 186 ? -13.699 -4.502 23.528 1.00 95.19 186 PRO A O 1
ATOM 1560 N N . PHE A 1 187 ? -11.462 -4.646 23.348 1.00 95.94 187 PHE A N 1
ATOM 1561 C CA . PHE A 1 187 ? -11.237 -3.240 23.015 1.00 95.94 187 PHE A CA 1
ATOM 1562 C C . PHE A 1 187 ? -11.876 -2.855 21.675 1.00 95.94 187 PHE A C 1
ATOM 1564 O O . PHE A 1 187 ? -12.516 -1.814 21.568 1.00 95.94 187 PHE A O 1
ATOM 1571 N N . MET A 1 188 ? -11.729 -3.693 20.647 1.00 95.44 188 MET A N 1
ATOM 1572 C CA . MET A 1 188 ? -12.321 -3.443 19.330 1.00 95.44 188 MET A CA 1
ATOM 1573 C C . MET A 1 188 ? -13.852 -3.435 19.386 1.00 95.44 188 MET A C 1
ATOM 1575 O O . MET A 1 188 ? -14.475 -2.589 18.748 1.00 95.44 188 MET A O 1
ATOM 1579 N N . VAL A 1 189 ? -14.454 -4.325 20.183 1.00 95.31 189 VAL A N 1
ATOM 1580 C CA . VAL A 1 189 ? -15.905 -4.338 20.422 1.00 95.31 189 VAL A CA 1
ATOM 1581 C C . VAL A 1 189 ? -16.353 -3.062 21.139 1.00 95.31 189 VAL A C 1
ATOM 1583 O O . VAL A 1 189 ? -17.307 -2.430 20.695 1.00 95.31 189 VAL A O 1
ATOM 1586 N N . GLU A 1 190 ? -15.648 -2.643 22.192 1.00 96.38 190 GLU A N 1
ATOM 1587 C CA . GLU A 1 190 ? -15.947 -1.404 22.927 1.00 96.38 190 GLU A CA 1
ATOM 1588 C C . GLU A 1 190 ? -15.845 -0.158 22.034 1.00 96.38 190 GLU A C 1
ATOM 1590 O O . GLU A 1 190 ? -16.678 0.743 22.113 1.00 96.38 190 GLU A O 1
ATOM 1595 N N . ARG A 1 191 ? -14.845 -0.114 21.146 1.00 94.88 191 ARG A N 1
ATOM 1596 C CA . ARG A 1 191 ? -14.638 0.986 20.192 1.00 94.88 191 ARG A CA 1
ATOM 1597 C C . ARG A 1 191 ? -15.555 0.942 18.972 1.00 94.88 191 ARG A C 1
ATOM 1599 O O . ARG A 1 191 ? -15.484 1.863 18.164 1.00 94.88 191 ARG A O 1
ATOM 1606 N N . GLY A 1 192 ? -16.389 -0.088 18.832 1.00 93.88 192 GLY A N 1
ATOM 1607 C CA . GLY A 1 192 ? -17.307 -0.226 17.702 1.00 93.88 192 GLY A CA 1
ATOM 1608 C C . GLY A 1 192 ? -16.612 -0.501 16.366 1.00 93.88 192 GLY A C 1
ATOM 1609 O O . GLY A 1 192 ? -17.131 -0.104 15.327 1.00 93.88 192 GLY A O 1
ATOM 1610 N N . VAL A 1 193 ? -15.451 -1.165 16.378 1.00 94.44 193 VAL A N 1
ATOM 1611 C CA . VAL A 1 193 ? -14.719 -1.510 15.150 1.00 94.44 193 VAL A CA 1
ATOM 1612 C C . VAL A 1 193 ? -15.590 -2.409 14.252 1.00 94.44 193 VAL A C 1
ATOM 1614 O O . VAL A 1 193 ? -16.092 -3.435 14.732 1.00 94.44 193 VAL A O 1
ATOM 1617 N N . PRO A 1 194 ? -15.776 -2.082 12.956 1.00 92.00 194 PRO A N 1
ATOM 1618 C CA . PRO A 1 194 ? -16.649 -2.847 12.068 1.00 92.00 194 PRO A CA 1
ATOM 1619 C C . PRO A 1 194 ? -16.267 -4.334 11.964 1.00 92.00 194 PRO A C 1
ATOM 1621 O O . PRO A 1 194 ? -15.160 -4.686 11.551 1.00 92.00 194 PRO A O 1
ATOM 1624 N N . GLY A 1 195 ? -17.203 -5.218 12.324 1.00 88.50 195 GLY A N 1
ATOM 1625 C CA . GLY A 1 195 ? -17.019 -6.677 12.324 1.00 88.50 195 GLY A CA 1
ATOM 1626 C C . GLY A 1 195 ? -16.338 -7.248 13.578 1.00 88.50 195 GLY A C 1
ATOM 1627 O O . GLY A 1 195 ? -16.133 -8.457 13.662 1.00 88.50 195 GLY A O 1
ATOM 1628 N N . ALA A 1 196 ? -16.005 -6.426 14.583 1.00 91.06 196 ALA A N 1
ATOM 1629 C CA . ALA A 1 196 ? -15.274 -6.889 15.768 1.00 91.06 196 ALA A CA 1
ATOM 1630 C C . ALA A 1 196 ? -16.034 -7.914 16.626 1.00 91.06 196 ALA A C 1
ATOM 1632 O O . ALA A 1 196 ? -15.428 -8.766 17.278 1.00 91.06 196 ALA A O 1
ATOM 1633 N N . THR A 1 197 ? -17.366 -7.865 16.621 1.00 90.06 197 THR A N 1
ATOM 1634 C CA . THR A 1 197 ? -18.215 -8.818 17.353 1.00 90.06 197 THR A CA 1
ATOM 1635 C C . THR A 1 197 ? -18.198 -10.218 16.733 1.00 90.06 197 THR A C 1
ATOM 1637 O O . THR A 1 197 ? -18.439 -11.197 17.443 1.00 90.06 197 THR A O 1
ATOM 1640 N N . GLU A 1 198 ? -17.857 -10.324 15.447 1.00 87.88 198 GLU A N 1
ATOM 1641 C CA . GLU A 1 198 ? -17.833 -11.564 14.657 1.00 87.88 198 GLU A CA 1
ATOM 1642 C C . GLU A 1 198 ? -16.474 -12.277 14.686 1.00 87.88 198 GLU A C 1
ATOM 1644 O O . GLU A 1 198 ? -16.346 -13.394 14.172 1.00 87.88 198 GLU A O 1
ATOM 1649 N N . ILE A 1 199 ? -15.467 -11.650 15.303 1.00 85.81 199 ILE A N 1
ATOM 1650 C CA . ILE A 1 199 ? -14.143 -12.240 15.500 1.00 85.81 199 ILE A CA 1
ATOM 1651 C C . ILE A 1 199 ? -14.287 -13.494 16.381 1.00 85.81 199 ILE A C 1
ATOM 1653 O O . ILE A 1 199 ? -14.850 -13.389 17.479 1.00 85.81 199 ILE A O 1
ATOM 1657 N N . PRO A 1 200 ? -13.770 -14.662 15.954 1.00 83.19 200 PRO A N 1
ATOM 1658 C CA . PRO A 1 200 ? -13.778 -15.877 16.757 1.00 83.19 200 PRO A CA 1
ATOM 1659 C C . PRO A 1 200 ? -12.823 -15.757 17.949 1.00 83.19 200 PRO A C 1
ATOM 1661 O O . PRO A 1 200 ? -11.797 -15.086 17.863 1.00 83.19 200 PRO A O 1
ATOM 1664 N N . ASP A 1 201 ? -13.092 -16.497 19.026 1.00 83.81 201 ASP A N 1
ATOM 1665 C CA . ASP A 1 201 ? -12.214 -16.531 20.212 1.00 83.81 201 ASP A CA 1
ATOM 1666 C C . ASP A 1 201 ? -10.790 -17.000 19.891 1.00 83.81 201 ASP A C 1
ATOM 1668 O O . ASP A 1 201 ? -9.842 -16.680 20.605 1.00 83.81 201 ASP A O 1
ATOM 1672 N N . ARG A 1 202 ? -10.638 -17.780 18.814 1.00 84.38 202 ARG A N 1
ATOM 1673 C CA . ARG A 1 202 ? -9.341 -18.213 18.310 1.00 84.38 202 ARG A CA 1
ATOM 1674 C C . ARG A 1 202 ? -9.273 -18.140 16.799 1.00 84.38 202 ARG A C 1
ATOM 1676 O O . ARG A 1 202 ? -10.089 -18.724 16.082 1.00 84.38 202 ARG A O 1
ATOM 1683 N N . VAL A 1 203 ? -8.221 -17.505 16.324 1.00 78.56 203 VAL A N 1
ATOM 1684 C CA . VAL A 1 203 ? -7.970 -17.232 14.923 1.00 78.56 203 VAL A CA 1
ATOM 1685 C C . VAL A 1 203 ? -7.206 -18.397 14.317 1.00 78.56 203 VAL A C 1
ATOM 1687 O O . VAL A 1 203 ? -6.024 -18.618 14.583 1.00 78.56 203 VAL A O 1
ATOM 1690 N N . ARG A 1 204 ? -7.898 -19.195 13.503 1.00 72.81 204 ARG A N 1
ATOM 1691 C CA . ARG A 1 204 ? -7.302 -20.343 12.806 1.00 72.81 204 ARG A CA 1
ATOM 1692 C C . ARG A 1 204 ? -6.745 -19.942 11.437 1.00 72.81 204 ARG A C 1
ATOM 1694 O O . ARG A 1 204 ? -6.834 -18.799 11.002 1.00 72.81 204 ARG A O 1
ATOM 1701 N N . PHE A 1 205 ? -6.162 -20.916 10.737 1.00 62.81 205 PHE A N 1
ATOM 1702 C CA . PHE A 1 205 ? -5.614 -20.771 9.381 1.00 62.81 205 PHE A CA 1
ATOM 1703 C C . PHE A 1 205 ? -6.615 -20.194 8.347 1.00 62.81 205 PHE A C 1
ATOM 1705 O O . PHE A 1 205 ? -6.168 -19.688 7.317 1.00 62.81 205 PHE A O 1
ATOM 1712 N N . ASN A 1 206 ? -7.929 -20.265 8.614 1.00 56.06 206 ASN A N 1
ATOM 1713 C CA . ASN A 1 206 ? -9.038 -19.808 7.764 1.00 56.06 206 ASN A CA 1
ATOM 1714 C C . ASN A 1 206 ? -10.371 -19.761 8.557 1.00 56.06 206 ASN A C 1
ATOM 1716 O O . ASN A 1 206 ? -10.474 -20.548 9.502 1.00 56.06 206 ASN A O 1
ATOM 1720 N N . PRO A 1 207 ? -11.450 -19.103 8.071 1.00 53.09 207 PRO A N 1
ATOM 1721 C CA . PRO A 1 207 ? -11.674 -17.650 7.927 1.00 53.09 207 PRO A CA 1
ATOM 1722 C C . PRO A 1 207 ? -11.728 -16.891 9.277 1.00 53.09 207 PRO A C 1
ATOM 1724 O O . PRO A 1 207 ? -11.943 -17.495 10.325 1.00 53.09 207 PRO A O 1
ATOM 1727 N N . LEU A 1 208 ? -11.532 -15.564 9.246 1.00 54.44 208 LEU A N 1
ATOM 1728 C CA . LEU A 1 208 ? -11.437 -14.688 10.437 1.00 54.44 208 LEU A CA 1
ATOM 1729 C C . LEU A 1 208 ? -12.773 -14.202 11.008 1.00 54.44 208 LEU A C 1
ATOM 1731 O O . LEU A 1 208 ? -12.785 -13.556 12.050 1.00 54.44 208 LEU A O 1
ATOM 1735 N N . ILE A 1 209 ? -13.877 -14.498 10.329 1.00 53.22 209 ILE A N 1
ATOM 1736 C CA . ILE A 1 209 ? -15.230 -14.212 10.800 1.00 53.22 209 ILE A CA 1
ATOM 1737 C C . ILE A 1 209 ? -16.062 -15.481 10.668 1.00 53.22 209 ILE A C 1
ATOM 1739 O O . ILE A 1 209 ? -15.921 -16.244 9.703 1.00 53.22 209 ILE A O 1
ATOM 1743 N N . SER A 1 210 ? -16.904 -15.738 11.664 1.00 49.19 210 SER A N 1
ATOM 1744 C CA . SER A 1 210 ? -17.843 -16.853 11.606 1.00 49.19 210 SER A CA 1
ATOM 1745 C C . SER A 1 210 ? -18.798 -16.647 10.430 1.00 49.19 210 SER A C 1
ATOM 1747 O O . SER A 1 210 ? -19.490 -15.640 10.369 1.00 49.19 210 SER A O 1
ATOM 1749 N N . ARG A 1 211 ? -18.900 -17.610 9.505 1.00 50.66 211 ARG A N 1
ATOM 1750 C CA . ARG A 1 211 ? -19.852 -17.554 8.371 1.00 50.66 211 ARG A CA 1
ATOM 1751 C C . ARG A 1 211 ? -21.330 -17.660 8.781 1.00 50.66 211 ARG A C 1
ATOM 1753 O O . ARG A 1 211 ? -22.195 -17.819 7.926 1.00 50.66 211 ARG A O 1
ATOM 1760 N N . THR A 1 212 ? -21.644 -17.583 10.068 1.00 44.47 212 THR A N 1
ATOM 1761 C CA . THR A 1 212 ? -23.011 -17.609 10.585 1.00 44.47 212 THR A CA 1
ATOM 1762 C C . THR A 1 212 ? -23.483 -16.206 10.926 1.00 44.47 212 THR A C 1
ATOM 1764 O O . THR A 1 212 ? -23.364 -15.760 12.063 1.00 44.47 212 THR A O 1
ATOM 1767 N N . LYS A 1 213 ? -24.070 -15.555 9.919 1.00 37.19 213 LYS A N 1
ATOM 1768 C CA . LYS A 1 213 ? -25.386 -14.901 9.995 1.00 37.19 213 LYS A CA 1
ATOM 1769 C C . LYS A 1 213 ? -25.828 -14.522 8.582 1.00 37.19 213 LYS A C 1
ATOM 1771 O O . LYS A 1 213 ? -25.632 -13.408 8.116 1.00 37.19 213 LYS A O 1
ATOM 1776 N N . SER A 1 214 ? -26.425 -15.492 7.900 1.00 35.34 214 SER A N 1
ATOM 1777 C CA . SER A 1 214 ? -27.502 -15.203 6.961 1.00 35.34 214 SER A CA 1
ATOM 1778 C C . SER A 1 214 ? -28.704 -14.725 7.777 1.00 35.34 214 SER A C 1
ATOM 1780 O O . SER A 1 214 ? -29.207 -15.466 8.625 1.00 35.34 214 SER A O 1
ATOM 1782 N N . VAL A 1 215 ? -29.124 -13.487 7.536 1.00 36.19 215 VAL A N 1
ATOM 1783 C CA . VAL A 1 215 ? -30.521 -13.061 7.675 1.00 36.19 215 VAL A CA 1
ATOM 1784 C C . VAL A 1 215 ? -30.954 -12.594 6.299 1.00 36.19 215 VAL A C 1
ATOM 1786 O O . VAL A 1 215 ? -30.179 -11.813 5.702 1.00 36.19 215 VAL A O 1
#

Foldseek 3Di:
DPDPVCVVVVLVVQQVVCLLLLFQSLLCVLLVVQCLVWQLPPQRNPLVQLQDPDLVRLLCSLVVPDCRNVVVCVVVPVVSVVSNVVRVVSSVVSVVVLVVCCVVPVVCSVPVHVVSSSNVSSLCSRLPRHPQQPNSNDDDLQERGAADFDQDFCVVSVVSNLVSLCSNPVPQDSVCSQVVLLVCLVVSVVVVRHQSVQADNHDDRDDRGDPPDDD

pLDDT: mean 90.95, std 11.17, range [35.34, 98.25]

Radius of gyration: 18.48 Å; chains: 1; bounding box: 54×42×51 Å